Protein 8R29 (pdb70)

Organism: Amblyomma maculatum (NCBI:txid34609)

B-factor: mean 53.8, std 18.76, range [21.78, 119.14]

InterPro domains:
  IPR000010 Cystatin domain [PF00031] (63-121)
  IPR000010 Cystatin domain [SM00043] (26-133)
  IPR000010 Cystatin domain [cd00042] (29-132)
  IPR018073 Proteinase inhibitor I25, cystatin, conserved site [PS00287] (71-84)
  IPR046350 Cystatin superfamily [SSF54403] (28-132)

Structure (mmCIF, N/CA/C/O backbone):
data_8R29
#
_entry.id   8R29
#
_cell.length_a   49.172
_cell.length_b   49.172
_cell.length_c   86.458
_cell.angle_alpha   90.000
_cell.angle_beta   90.000
_cell.angle_gamma   90.000
#
_symmetry.space_group_name_H-M   'P 43'
#
loop_
_entity.id
_entity.type
_entity.pdbx_description
1 polymer 'Cystatin domain-containing protein'
2 water water
#
loop_
_atom_site.group_PDB
_atom_site.id
_atom_site.type_symbol
_atom_site.label_atom_id
_atom_site.label_alt_id
_atom_site.label_comp_id
_atom_site.label_asym_id
_atom_site.label_entity_id
_atom_site.label_seq_id
_atom_site.pdbx_PDB_ins_code
_atom_site.Cartn_x
_atom_site.Cartn_y
_atom_site.Cartn_z
_atom_site.occupancy
_atom_site.B_iso_or_equiv
_atom_site.auth_seq_id
_atom_site.auth_comp_id
_atom_site.auth_asym_id
_atom_site.auth_atom_id
_atom_site.pdbx_PDB_model_num
ATOM 1 N N . LEU A 1 7 ? 19.669 24.912 -15.019 1.000 49.719 6 LEU A N 1
ATOM 2 C CA . LEU A 1 7 ? 19.714 23.756 -15.961 1.000 48.888 6 LEU A CA 1
ATOM 3 C C . LEU A 1 7 ? 20.414 22.562 -15.305 1.000 39.687 6 LEU A C 1
ATOM 4 O O . LEU A 1 7 ? 21.104 22.705 -14.301 1.000 32.211 6 LEU A O 1
ATOM 20 N N . VAL A 1 8 ? 20.155 21.359 -15.828 1.000 33.851 7 VAL A N 1
ATOM 21 C CA . VAL A 1 8 ? 20.917 20.204 -15.406 1.000 37.506 7 VAL A CA 1
ATOM 22 C C . VAL A 1 8 ? 21.358 19.468 -16.654 1.000 33.371 7 VAL A C 1
ATOM 23 O O . VAL A 1 8 ? 20.573 19.255 -17.578 1.000 34.369 7 VAL A O 1
ATOM 36 N N . GLY A 1 9 ? 22.628 19.077 -16.629 1.000 34.178 8 GLY A N 1
ATOM 37 C CA . GLY A 1 9 ? 23.297 18.433 -17.763 1.000 34.498 8 GLY A CA 1
ATOM 38 C C . GLY A 1 9 ? 23.279 16.936 -17.554 1.000 36.154 8 GLY A C 1
ATOM 39 O O . GLY A 1 9 ? 22.858 16.493 -16.506 1.000 46.950 8 GLY A O 1
ATOM 43 N N . GLY A 1 10 ? 23.678 16.156 -18.541 1.000 41.117 9 GLY A N 1
ATOM 44 C CA . GLY A 1 10 ? 23.677 14.714 -18.386 1.000 45.467 9 GLY A CA 1
ATOM 45 C C . GLY A 1 10 ? 24.850 14.217 -17.539 1.000 42.788 9 GLY A C 1
ATOM 46 O O . GLY A 1 10 ? 25.866 14.853 -17.466 1.000 39.496 9 GLY A O 1
ATOM 50 N N . TRP A 1 11 ? 24.652 13.086 -16.871 1.000 45.565 10 TRP A N 1
ATOM 51 C CA . TRP A 1 11 ? 25.716 12.314 -16.257 1.000 46.760 10 TRP A CA 1
ATOM 52 C C . TRP A 1 11 ? 26.724 11.826 -17.277 1.000 49.182 10 TRP A C 1
ATOM 53 O O . TRP A 1 11 ? 26.332 11.172 -18.222 1.000 55.078 10 TRP A O 1
ATOM 74 N N . GLN A 1 12 ? 28.018 12.046 -17.015 1.000 56.639 11 GLN A N 1
ATOM 75 C CA . GLN A 1 12 ? 29.093 11.543 -17.861 1.000 57.960 11 GLN A CA 1
ATOM 76 C C . GLN A 1 12 ? 30.069 10.707 -17.025 1.000 63.073 11 GLN A C 1
ATOM 77 O O . GLN A 1 12 ? 30.492 11.155 -15.967 1.000 55.918 11 GLN A O 1
ATOM 91 N N . LYS A 1 13 ? 30.457 9.514 -17.518 1.000 69.834 12 LYS A N 1
ATOM 92 C CA . LYS A 1 13 ? 31.561 8.759 -16.939 1.000 61.966 12 LYS A CA 1
ATOM 93 C C . LYS A 1 13 ? 32.850 9.535 -17.176 1.000 60.173 12 LYS A C 1
ATOM 94 O O . LYS A 1 13 ? 33.034 10.135 -18.226 1.000 65.024 12 LYS A O 1
ATOM 100 N N . LYS A 1 14 ? 33.695 9.596 -16.142 1.000 63.406 13 LYS A N 1
ATOM 101 C CA . LYS A 1 14 ? 35.012 10.190 -16.250 1.000 67.432 13 LYS A CA 1
ATOM 102 C C . LYS A 1 14 ? 36.043 9.117 -15.895 1.000 69.227 13 LYS A C 1
ATOM 103 O O . LYS A 1 14 ? 35.682 8.091 -15.322 1.000 62.645 13 LYS A O 1
ATOM 122 N N . PRO A 1 15 ? 37.330 9.270 -16.307 1.000 83.624 14 PRO A N 1
ATOM 123 C CA . PRO A 1 15 ? 38.419 8.439 -15.784 1.000 88.070 14 PRO A CA 1
ATOM 124 C C . PRO A 1 15 ? 38.825 8.842 -14.367 1.000 78.780 14 PRO A C 1
ATOM 125 O O . PRO A 1 15 ? 38.936 10.027 -14.080 1.000 75.918 14 PRO A O 1
ATOM 136 N N . VAL A 1 16 ? 39.082 7.840 -13.523 1.000 71.512 15 VAL A N 1
ATOM 137 C CA . VAL A 1 16 ? 39.587 8.032 -12.178 1.000 69.796 15 VAL A CA 1
ATOM 138 C C . VAL A 1 16 ? 41.030 8.541 -12.249 1.000 67.032 15 VAL A C 1
ATOM 139 O O . VAL A 1 16 ? 41.354 9.569 -11.658 1.000 69.498 15 VAL A O 1
ATOM 152 N N . ASP A 1 17 ? 41.906 7.790 -12.935 1.000 76.577 16 ASP A N 1
ATOM 153 C CA . ASP A 1 17 ? 43.204 8.285 -13.379 1.000 68.511 16 ASP A CA 1
ATOM 154 C C . ASP A 1 17 ? 43.957 8.893 -12.214 1.000 71.982 16 ASP A C 1
ATOM 155 O O . ASP A 1 17 ? 44.136 8.247 -11.188 1.000 76.064 16 ASP A O 1
ATOM 161 N N . GLY A 1 18 ? 44.353 10.157 -12.392 1.000 75.958 17 GLY A N 1
ATOM 162 C CA . GLY A 1 18 ? 45.050 10.892 -11.359 1.000 79.090 17 GLY A CA 1
ATOM 163 C C . GLY A 1 18 ? 44.245 12.095 -10.895 1.000 88.661 17 GLY A C 1
ATOM 164 O O . GLY A 1 18 ? 44.834 13.132 -10.581 1.000 82.984 17 GLY A O 1
ATOM 168 N N . ASN A 1 19 ? 42.906 11.941 -10.882 1.000 97.058 18 ASN A N 1
ATOM 169 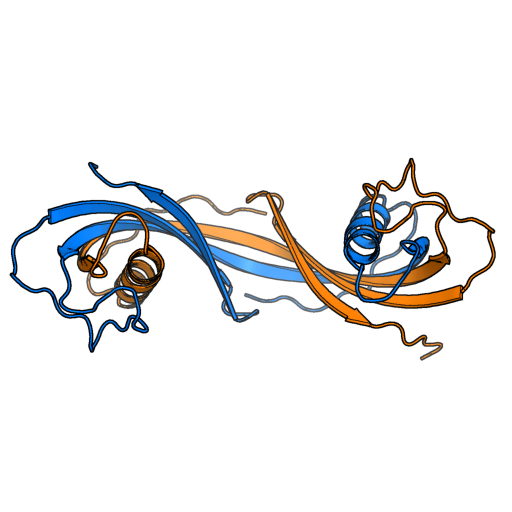C CA . ASN A 1 19 ? 42.026 13.011 -10.436 1.000 93.823 18 ASN A CA 1
ATOM 170 C C . ASN A 1 19 ? 42.049 13.061 -8.908 1.000 84.116 18 ASN A C 1
ATOM 171 O O . ASN A 1 19 ? 41.500 12.195 -8.225 1.000 82.400 18 ASN A O 1
ATOM 177 N N . GLN A 1 20 ? 42.684 14.114 -8.387 1.000 74.833 19 GLN A N 1
ATOM 178 C CA . GLN A 1 20 ? 42.896 14.288 -6.963 1.000 76.341 19 GLN A CA 1
ATOM 179 C C . GLN A 1 20 ? 41.568 14.672 -6.314 1.000 71.560 19 GLN A C 1
ATOM 180 O O . GLN A 1 20 ? 41.247 14.226 -5.203 1.000 62.579 19 GLN A O 1
ATOM 186 N N . LEU A 1 21 ? 40.798 15.487 -7.045 1.000 61.224 20 LEU A N 1
ATOM 187 C CA . LEU A 1 21 ? 39.550 16.029 -6.550 1.000 56.444 20 LEU A CA 1
ATOM 188 C C . LEU A 1 21 ? 38.541 14.912 -6.268 1.000 49.227 20 LEU A C 1
ATOM 189 O O . LEU A 1 21 ? 37.770 14.986 -5.290 1.000 45.978 20 LEU A O 1
ATOM 205 N N . PHE A 1 22 ? 38.577 13.854 -7.073 1.000 39.909 21 PHE A N 1
ATOM 206 C CA . PHE A 1 22 ? 37.691 12.736 -6.824 1.000 46.777 21 PHE A CA 1
ATOM 207 C C . PHE A 1 22 ? 37.991 12.163 -5.446 1.000 48.589 21 PHE A C 1
ATOM 208 O O . PHE A 1 22 ? 37.077 11.843 -4.670 1.000 47.898 21 PHE A O 1
ATOM 225 N N . THR A 1 23 ? 39.294 12.009 -5.190 1.000 51.493 22 THR A N 1
ATOM 226 C CA . THR A 1 23 ? 39.787 11.399 -3.971 1.000 50.860 22 THR A CA 1
ATOM 227 C C . THR A 1 23 ? 39.402 12.335 -2.826 1.000 48.215 22 THR A C 1
ATOM 228 O O . THR A 1 23 ? 38.817 11.891 -1.834 1.000 43.483 22 THR A O 1
ATOM 239 N N . GLU A 1 24 ? 39.644 13.639 -3.014 1.000 44.005 23 GLU A N 1
ATOM 240 C CA . GLU A 1 24 ? 39.265 14.643 -2.021 1.000 48.279 23 GLU A CA 1
ATOM 241 C C . GLU A 1 24 ? 37.751 14.601 -1.747 1.000 41.443 23 GLU A C 1
ATOM 242 O O . GLU A 1 24 ? 37.314 14.611 -0.598 1.000 38.930 23 GLU A O 1
ATOM 254 N N . LEU A 1 25 ? 36.927 14.431 -2.794 1.000 42.086 24 LEU A N 1
ATOM 255 C CA . LEU A 1 25 ? 35.486 14.455 -2.565 1.000 35.567 24 LEU A CA 1
ATOM 256 C C . LEU A 1 25 ? 35.012 13.152 -1.931 1.000 36.735 24 LEU A C 1
ATOM 257 O O . LEU A 1 25 ? 34.169 13.142 -1.024 1.000 38.228 24 LEU A O 1
ATOM 273 N N . ALA A 1 26 ? 35.594 12.021 -2.331 1.000 42.412 25 ALA A N 1
ATOM 274 C CA . ALA A 1 26 ? 35.296 10.775 -1.638 1.000 41.416 25 ALA A CA 1
ATOM 275 C C . ALA A 1 26 ? 35.609 10.832 -0.132 1.000 39.280 25 ALA A C 1
ATOM 276 O O . ALA A 1 26 ? 34.804 10.392 0.703 1.000 40.209 25 ALA A O 1
ATOM 283 N N . HIS A 1 27 ? 36.808 11.316 0.233 1.000 39.978 26 HIS A N 1
ATOM 284 C CA . HIS A 1 27 ? 37.201 11.469 1.626 1.000 36.113 26 HIS A CA 1
ATOM 285 C C . HIS A 1 27 ? 36.215 12.350 2.361 1.000 35.853 26 HIS A C 1
ATOM 286 O O . HIS A 1 27 ? 35.815 12.035 3.491 1.000 36.061 26 HIS A O 1
ATOM 301 N N . PHE A 1 28 ? 35.798 13.429 1.679 1.000 31.438 27 PHE A N 1
ATOM 302 C CA . PHE A 1 28 ? 34.817 14.337 2.216 1.000 34.817 27 PHE A CA 1
ATOM 303 C C . PHE A 1 28 ? 33.517 13.618 2.583 1.000 34.714 27 PHE A C 1
ATOM 304 O O . PHE A 1 28 ? 32.972 13.853 3.656 1.000 39.715 27 PHE A O 1
ATOM 321 N N . ALA A 1 29 ? 32.963 12.815 1.671 1.000 36.752 28 ALA A N 1
ATOM 322 C CA . ALA A 1 29 ? 31.795 11.982 1.954 1.000 35.812 28 ALA A CA 1
ATOM 323 C C . ALA A 1 29 ? 32.014 10.984 3.114 1.000 39.947 28 ALA A C 1
ATOM 324 O O . ALA A 1 29 ? 31.222 10.929 4.057 1.000 43.366 28 ALA A O 1
ATOM 331 N N . VAL A 1 30 ? 33.045 10.147 3.046 1.000 39.987 29 VAL A N 1
ATOM 332 C CA . VAL A 1 30 ? 33.162 9.052 4.021 1.000 45.694 29 VAL A CA 1
ATOM 333 C C . VAL A 1 30 ? 33.610 9.601 5.385 1.000 41.626 29 VAL A C 1
ATOM 334 O O . VAL A 1 30 ? 33.055 9.205 6.412 1.000 41.903 29 VAL A O 1
ATOM 347 N N . GLY A 1 31 ? 34.436 10.654 5.404 1.000 41.670 30 GLY A N 1
ATOM 348 C CA . GLY A 1 31 ? 34.734 11.366 6.654 1.000 44.700 30 GLY A CA 1
ATOM 349 C C . GLY A 1 31 ? 33.534 12.025 7.359 1.000 45.369 30 GLY A C 1
ATOM 350 O O . GLY A 1 31 ? 33.662 12.518 8.466 1.000 49.948 30 GLY A O 1
ATOM 354 N N . ASN A 1 32 ? 32.365 12.069 6.716 1.000 50.918 31 ASN A N 1
ATOM 355 C CA . ASN A 1 32 ? 31.185 12.681 7.287 1.000 45.419 31 ASN A CA 1
ATOM 356 C C . ASN A 1 32 ? 30.136 11.632 7.620 1.000 51.294 31 ASN A C 1
ATOM 357 O O . ASN A 1 32 ? 29.008 12.019 7.895 1.000 59.376 31 ASN A O 1
ATOM 368 N N . GLN A 1 33 ? 30.506 10.330 7.627 1.000 55.778 32 GLN A N 1
ATOM 369 C CA . GLN A 1 33 ? 29.600 9.267 8.063 1.000 59.228 32 GLN A CA 1
ATOM 370 C C . GLN A 1 33 ? 29.967 8.726 9.449 1.000 51.573 32 GLN A C 1
ATOM 371 O O . GLN A 1 33 ? 30.849 7.896 9.589 1.000 55.288 32 GLN A O 1
ATOM 385 N N . VAL A 1 34 ? 29.235 9.169 10.463 1.000 56.997 33 VAL A N 1
ATOM 386 C CA . VAL A 1 34 ? 29.459 8.777 11.842 1.000 62.775 33 VAL A CA 1
ATOM 387 C C . VAL A 1 34 ? 28.442 7.680 12.176 1.000 68.402 33 VAL A C 1
ATOM 388 O O . VAL A 1 34 ? 28.795 6.502 12.122 1.000 71.814 33 VAL A O 1
ATOM 393 N N . GLY A 1 35 ? 27.174 8.041 12.429 1.000 71.177 34 GLY A N 1
ATOM 394 C CA . GLY A 1 35 ? 26.135 7.036 12.637 1.000 79.172 34 GLY A CA 1
ATOM 395 C C . GLY A 1 35 ? 26.372 6.197 13.899 1.000 84.906 34 GLY A C 1
ATOM 396 O O . GLY A 1 35 ? 26.349 6.750 15.000 1.000 73.587 34 GLY A O 1
ATOM 400 N N . ASP A 1 36 ? 26.622 4.882 13.713 1.000 89.458 35 ASP A N 1
ATOM 401 C CA . ASP A 1 36 ? 26.801 3.930 14.807 1.000 93.463 35 ASP A CA 1
ATOM 402 C C . ASP A 1 36 ? 28.142 3.188 14.686 1.000 92.591 35 ASP A C 1
ATOM 403 O O . ASP A 1 36 ? 28.299 2.091 15.219 1.000 88.687 35 ASP A O 1
ATOM 409 N N . ARG A 1 37 ? 29.120 3.811 14.014 1.000 82.389 36 ARG A N 1
ATOM 410 C CA . ARG A 1 37 ? 30.456 3.274 13.858 1.000 78.742 36 ARG A CA 1
ATOM 411 C C . ARG A 1 37 ? 31.320 3.778 15.002 1.000 86.132 36 ARG A C 1
ATOM 412 O O . ARG A 1 37 ? 31.167 4.923 15.429 1.000 82.357 36 ARG A O 1
ATOM 433 N N . GLU A 1 38 ? 32.242 2.929 15.462 1.000 91.102 37 GLU A N 1
ATOM 434 C CA . GLU A 1 38 ? 33.136 3.301 16.542 1.000 89.936 37 GLU A CA 1
ATOM 435 C C . GLU A 1 38 ? 34.332 4.039 15.936 1.000 80.774 37 GLU A C 1
ATOM 436 O O . GLU A 1 38 ? 34.827 5.004 16.528 1.000 72.742 37 GLU A O 1
ATOM 442 N N . PHE A 1 39 ? 34.780 3.572 14.756 1.000 66.900 38 PHE A N 1
ATOM 443 C CA . PHE A 1 39 ? 35.777 4.288 13.987 1.000 62.621 38 PHE A CA 1
ATOM 444 C C . PHE A 1 39 ? 35.163 4.815 12.674 1.000 67.470 38 PHE A C 1
ATOM 445 O O . PHE A 1 39 ? 34.229 4.234 12.118 1.000 68.843 38 PHE A O 1
ATOM 462 N N . PHE A 1 40 ? 35.668 5.959 12.187 1.000 61.974 39 PHE A N 1
ATOM 463 C CA . PHE A 1 40 ? 35.453 6.375 10.808 1.000 56.220 39 PHE A CA 1
ATOM 464 C C . PHE A 1 40 ? 36.012 5.314 9.869 1.000 54.292 39 PHE A C 1
ATOM 465 O O . PHE A 1 40 ? 37.031 4.701 10.169 1.000 47.878 39 PHE A O 1
ATOM 482 N N . ASP A 1 41 ? 35.324 5.123 8.738 1.000 55.059 40 ASP A N 1
ATOM 483 C CA . ASP A 1 41 ? 35.882 4.476 7.557 1.000 52.107 40 ASP A CA 1
ATOM 484 C C . ASP A 1 41 ? 36.568 5.566 6.735 1.000 53.316 40 ASP A C 1
ATOM 485 O O . ASP A 1 41 ? 36.295 6.754 6.917 1.000 60.822 40 ASP A O 1
ATOM 494 N N . THR A 1 42 ? 37.436 5.148 5.805 1.000 49.004 41 THR A N 1
ATOM 495 C CA . THR A 1 42 ? 38.263 6.026 5.001 1.000 48.658 41 THR A CA 1
ATOM 496 C C . THR A 1 42 ? 38.377 5.373 3.643 1.000 46.102 41 THR A C 1
ATOM 497 O O . THR A 1 42 ? 37.920 4.261 3.502 1.000 45.007 41 THR A O 1
ATOM 508 N N . VAL A 1 43 ? 39.007 6.053 2.678 1.000 52.126 42 VAL A N 1
ATOM 509 C CA . VAL A 1 43 ? 39.003 5.628 1.286 1.000 56.280 42 VAL A CA 1
ATOM 510 C C . VAL A 1 43 ? 40.242 4.799 1.036 1.000 54.967 42 VAL A C 1
ATOM 511 O O . VAL A 1 43 ? 41.323 5.297 1.264 1.000 63.946 42 VAL A O 1
ATOM 524 N N . LEU A 1 44 ? 40.067 3.586 0.513 1.000 62.647 43 LEU A N 1
ATOM 525 C CA . LEU A 1 44 ? 41.146 2.808 -0.083 1.000 62.634 43 LEU A CA 1
ATOM 526 C C . LEU A 1 44 ? 41.324 3.198 -1.553 1.000 61.875 43 LEU A C 1
ATOM 527 O O . LEU A 1 44 ? 42.425 3.520 -1.983 1.000 55.946 43 LEU A O 1
ATOM 533 N N . GLU A 1 45 ? 40.239 3.168 -2.342 1.000 71.985 44 GLU A N 1
ATOM 534 C CA . GLU A 1 45 ? 40.323 3.711 -3.689 1.000 71.519 44 GLU A CA 1
ATOM 535 C C . GLU A 1 45 ? 38.944 3.972 -4.279 1.000 65.220 44 GLU A C 1
ATOM 536 O O . GLU A 1 45 ? 37.970 3.265 -3.966 1.000 55.002 44 GLU A O 1
ATOM 548 N N . VAL A 1 46 ? 38.947 4.936 -5.212 1.000 59.781 45 VAL A N 1
ATOM 549 C CA . VAL A 1 46 ? 37.813 5.217 -6.071 1.000 61.218 45 VAL A CA 1
ATOM 550 C C . VAL A 1 46 ? 37.932 4.355 -7.318 1.000 61.793 45 VAL A C 1
ATOM 551 O O . VAL A 1 46 ? 39.020 4.192 -7.845 1.000 56.787 45 VAL A O 1
ATOM 564 N N . ILE A 1 47 ? 36.793 3.865 -7.822 1.000 71.948 46 ILE A N 1
ATOM 565 C CA . ILE A 1 47 ? 36.794 2.880 -8.900 1.000 76.176 46 ILE A CA 1
ATOM 566 C C . ILE A 1 47 ? 35.869 3.304 -10.045 1.000 81.624 46 ILE A C 1
ATOM 567 O O . ILE A 1 47 ? 36.119 2.880 -11.172 1.000 84.261 46 ILE A O 1
ATOM 583 N N . ASP A 1 48 ? 34.781 4.049 -9.754 1.000 77.153 47 ASP A N 1
ATOM 584 C CA . ASP A 1 48 ? 33.964 4.690 -10.778 1.000 76.289 47 ASP A CA 1
ATOM 585 C C . ASP A 1 48 ? 33.710 6.141 -10.370 1.000 74.707 47 ASP A C 1
ATOM 586 O O . ASP A 1 48 ? 33.702 6.480 -9.176 1.000 65.166 47 ASP A O 1
ATOM 592 N N . ALA A 1 49 ? 33.508 6.986 -11.393 1.000 75.866 48 ALA A N 1
ATOM 593 C CA . ALA A 1 49 ? 33.299 8.417 -11.216 1.000 67.646 48 ALA A CA 1
ATOM 594 C C . ALA A 1 49 ? 32.461 8.966 -12.372 1.000 66.707 48 ALA A C 1
ATOM 595 O O . ALA A 1 49 ? 32.814 8.765 -13.530 1.000 62.202 48 ALA A O 1
ATOM 602 N N . GLU A 1 50 ? 31.371 9.662 -12.028 1.000 65.813 49 GLU A N 1
ATOM 603 C CA . GLU A 1 50 ? 30.507 10.360 -12.970 1.000 62.526 49 GLU A CA 1
ATOM 604 C C . GLU A 1 50 ? 30.237 11.782 -12.482 1.000 56.759 49 GLU A C 1
ATOM 605 O O . GLU A 1 50 ? 30.120 12.026 -11.265 1.000 47.663 49 GLU A O 1
ATOM 617 N N . THR A 1 51 ? 30.042 12.672 -13.459 1.000 48.443 50 THR A N 1
ATOM 618 C CA . THR A 1 51 ? 29.824 14.080 -13.204 1.000 48.802 50 THR A CA 1
ATOM 619 C C . THR A 1 51 ? 28.683 14.662 -14.041 1.000 47.396 50 THR A C 1
ATOM 620 O O . THR A 1 51 ? 28.377 14.221 -15.130 1.000 46.029 50 THR A O 1
ATOM 631 N N . GLN A 1 52 ? 28.125 15.748 -13.530 1.000 48.784 51 GLN A N 1
ATOM 632 C CA . GLN A 1 52 ? 26.875 16.282 -14.006 1.000 45.793 51 GLN A CA 1
ATOM 633 C C . GLN A 1 52 ? 26.885 17.764 -13.685 1.000 39.519 51 GLN A C 1
ATOM 634 O O . GLN A 1 52 ? 26.870 18.108 -12.506 1.000 45.759 51 GLN A O 1
ATOM 648 N N . VAL A 1 53 ? 26.842 18.607 -14.726 1.000 35.918 52 VAL A N 1
ATOM 649 C CA . VAL A 1 53 ? 26.647 20.020 -14.502 1.000 36.085 52 VAL A CA 1
ATOM 650 C C . VAL A 1 53 ? 25.247 20.255 -13.950 1.000 33.457 52 VAL A C 1
ATOM 651 O O . VAL A 1 53 ? 24.240 19.661 -14.364 1.000 33.284 52 VAL A O 1
ATOM 664 N N . VAL A 1 54 ? 25.196 21.157 -12.994 1.000 33.286 53 VAL A N 1
ATOM 665 C CA . VAL A 1 54 ? 23.949 21.586 -12.369 1.000 34.456 53 VAL A CA 1
ATOM 666 C C . VAL A 1 54 ? 24.056 23.071 -12.100 1.000 30.620 53 VAL A C 1
ATOM 667 O O . VAL A 1 54 ? 24.712 23.455 -11.160 1.000 38.899 53 VAL A O 1
ATOM 680 N N . ALA A 1 55 ? 23.332 23.878 -12.868 1.000 30.653 54 ALA A N 1
ATOM 681 C CA . ALA A 1 55 ? 23.364 25.313 -12.701 1.000 33.440 54 ALA A CA 1
ATOM 682 C C . ALA A 1 55 ? 22.146 25.785 -11.902 1.000 32.097 54 ALA A C 1
ATOM 683 O O . ALA A 1 55 ? 21.004 25.360 -12.107 1.000 31.064 54 ALA A O 1
ATOM 690 N N . GLY A 1 56 ? 22.438 26.731 -11.020 1.000 26.917 55 GLY A N 1
ATOM 691 C CA . GLY A 1 56 ? 21.456 27.491 -10.263 1.000 24.917 55 GLY A CA 1
ATOM 692 C C . GLY A 1 56 ? 21.604 28.997 -10.508 1.000 24.572 55 GLY A C 1
ATOM 693 O O . GLY A 1 56 ? 22.434 29.426 -11.337 1.000 29.297 55 GLY A O 1
ATOM 697 N N . THR A 1 57 ? 20.783 29.763 -9.789 1.000 21.783 56 THR A N 1
ATOM 698 C CA . THR A 1 57 ? 20.842 31.199 -9.822 1.000 25.318 56 THR A CA 1
ATOM 699 C C . THR A 1 57 ? 20.979 31.748 -8.409 1.000 24.670 56 THR A C 1
ATOM 700 O O . THR A 1 57 ? 20.194 31.397 -7.527 1.000 26.458 56 THR A O 1
ATOM 711 N N . ASN A 1 58 ? 21.932 32.643 -8.270 1.000 23.697 57 ASN A N 1
ATOM 712 C CA . ASN A 1 58 ? 22.239 33.335 -7.030 1.000 27.001 57 ASN A CA 1
ATOM 713 C C . ASN A 1 58 ? 21.564 34.692 -7.105 1.000 26.286 57 ASN A C 1
ATOM 714 O O . ASN A 1 58 ? 21.749 35.391 -8.082 1.000 26.145 57 ASN A O 1
ATOM 725 N N . TYR A 1 59 ? 20.774 35.045 -6.084 1.000 24.375 58 TYR A N 1
ATOM 726 C CA . TYR A 1 59 ? 19.967 36.242 -6.154 1.000 25.429 58 TYR A CA 1
ATOM 727 C C . TYR A 1 59 ? 20.392 37.150 -5.003 1.000 26.412 58 TYR A C 1
ATOM 728 O O . TYR A 1 59 ? 20.534 36.700 -3.886 1.000 29.015 58 TYR A O 1
ATOM 746 N N . ARG A 1 60 ? 20.522 38.422 -5.304 1.000 26.286 59 ARG A N 1
ATOM 747 C CA . ARG A 1 60 ? 20.793 39.458 -4.338 1.000 30.217 59 ARG A CA 1
ATOM 748 C C . ARG A 1 60 ? 19.598 40.392 -4.406 1.000 27.940 59 ARG A C 1
ATOM 749 O O . ARG A 1 60 ? 19.393 41.088 -5.387 1.000 31.326 59 ARG A O 1
ATOM 770 N N . LEU A 1 61 ? 18.794 40.342 -3.351 1.000 29.934 60 LEU A N 1
ATOM 771 C CA . LEU A 1 61 ? 17.510 41.005 -3.294 1.000 30.743 60 LEU A CA 1
ATOM 772 C C . LEU A 1 61 ? 17.528 42.040 -2.190 1.000 30.487 60 LEU A C 1
ATOM 773 O O . LEU A 1 61 ? 17.962 41.721 -1.087 1.000 31.870 60 LEU A O 1
ATOM 789 N N . THR A 1 62 ? 16.996 43.219 -2.482 1.000 30.492 61 THR A N 1
ATOM 790 C CA . THR A 1 62 ? 16.872 44.262 -1.473 1.000 35.365 61 THR A CA 1
ATOM 791 C C . THR A 1 62 ? 15.380 44.492 -1.300 1.000 34.599 61 THR A C 1
ATOM 792 O O . THR A 1 62 ? 14.634 44.560 -2.267 1.000 32.901 61 THR A O 1
ATOM 803 N N . PHE A 1 63 ? 14.932 44.621 -0.060 1.000 39.298 62 PHE A N 1
ATOM 804 C CA . PHE A 1 63 ? 13.504 44.696 0.169 1.000 39.366 62 PHE A CA 1
ATOM 805 C C . PHE A 1 63 ? 13.201 45.355 1.503 1.000 41.584 62 PHE A C 1
ATOM 806 O O . PHE A 1 63 ? 13.995 45.307 2.454 1.000 41.255 62 PHE A O 1
ATOM 823 N N . LYS A 1 64 ? 12.000 45.922 1.523 1.000 44.220 63 LYS A N 1
ATOM 824 C CA . LYS A 1 64 ? 11.444 46.527 2.709 1.000 48.313 63 LYS A CA 1
ATOM 825 C C . LYS A 1 64 ? 10.747 45.461 3.528 1.000 43.769 63 LYS A C 1
ATOM 826 O O . LYS A 1 64 ? 10.035 44.631 2.959 1.000 50.743 63 LYS A O 1
ATOM 845 N N . ILE A 1 65 ? 10.897 45.543 4.854 1.000 53.991 64 ILE A N 1
ATOM 846 C CA . ILE A 1 65 ? 10.230 44.627 5.771 1.000 47.781 64 ILE A CA 1
ATOM 847 C C . ILE A 1 65 ? 9.317 45.366 6.749 1.000 53.884 64 ILE A C 1
ATOM 848 O O . ILE A 1 65 ? 9.434 46.579 6.922 1.000 58.019 64 ILE A O 1
ATOM 864 N N . ALA A 1 66 ? 8.390 44.601 7.350 1.000 49.536 65 ALA A N 1
ATOM 865 C CA . ALA A 1 66 ? 7.528 45.024 8.440 1.000 48.014 65 ALA A CA 1
ATOM 866 C C . ALA A 1 66 ? 7.493 43.894 9.461 1.000 48.840 65 ALA A C 1
ATOM 867 O O . ALA A 1 66 ? 7.901 42.778 9.154 1.000 45.715 65 ALA A O 1
ATOM 874 N N . GLU A 1 67 ? 7.045 44.162 10.689 1.000 53.234 66 GLU A N 1
ATOM 875 C CA . GLU A 1 67 ? 6.841 43.079 11.637 1.000 49.269 66 GLU A CA 1
ATOM 876 C C . GLU A 1 67 ? 5.567 42.389 11.200 1.000 51.217 66 GLU A C 1
ATOM 877 O O . GLU A 1 67 ? 4.617 43.063 10.806 1.000 50.167 66 GLU A O 1
ATOM 889 N N . SER A 1 68 ? 5.585 41.056 11.241 1.000 49.492 67 SER A N 1
ATOM 890 C CA . SER A 1 68 ? 4.432 40.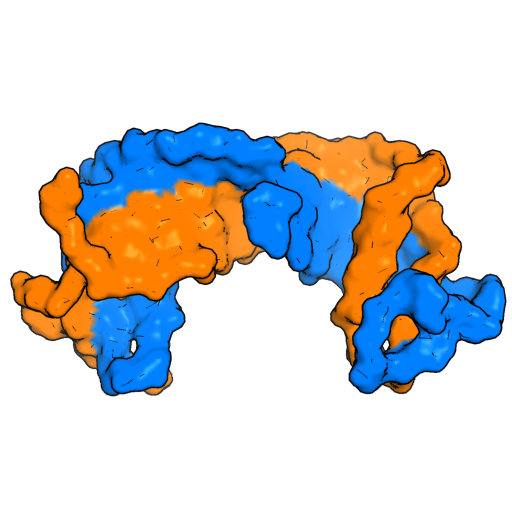269 10.870 1.000 47.580 67 SER A CA 1
ATOM 891 C C . SER A 1 68 ? 3.681 39.905 12.153 1.000 46.064 67 SER A C 1
ATOM 892 O O . SER A 1 68 ? 4.247 40.065 13.239 1.000 38.857 67 SER A O 1
ATOM 900 N N . THR A 1 69 ? 2.469 39.343 11.969 1.000 41.550 68 THR A N 1
ATOM 901 C CA . THR A 1 69 ? 1.599 38.868 13.031 1.000 44.489 68 THR A CA 1
ATOM 902 C C . THR A 1 69 ? 1.968 37.465 13.504 1.000 43.921 68 THR A C 1
ATOM 903 O O . THR A 1 69 ? 1.450 37.043 14.549 1.000 47.304 68 THR A O 1
ATOM 914 N N . CYS A 1 70 ? 2.821 36.732 12.755 1.000 43.552 69 CYS A N 1
ATOM 915 C CA . CYS A 1 70 ? 3.160 35.364 13.131 1.000 48.535 69 CYS A CA 1
ATOM 916 C C . CYS A 1 70 ? 4.331 35.321 14.125 1.000 49.826 69 CYS A C 1
ATOM 917 O O . CYS A 1 70 ? 5.393 35.871 13.873 1.000 50.775 69 CYS A O 1
ATOM 925 N N . ARG A 1 71 ? 4.125 34.601 15.228 1.000 50.885 70 ARG A N 1
ATOM 926 C CA . ARG A 1 71 ? 5.155 34.246 16.191 1.000 59.779 70 ARG A CA 1
ATOM 927 C C . ARG A 1 71 ? 6.171 33.287 15.538 1.000 64.182 70 ARG A C 1
ATOM 928 O O . ARG A 1 71 ? 5.825 32.466 14.656 1.000 57.887 70 ARG A O 1
ATOM 934 N N . VAL A 1 72 ? 7.439 33.400 15.971 1.000 53.579 71 VAL A N 1
ATOM 935 C CA . VAL A 1 72 ? 8.491 32.613 15.335 1.000 59.681 71 VAL A CA 1
ATOM 936 C C . VAL A 1 72 ? 8.338 31.122 15.657 1.000 60.793 71 VAL A C 1
ATOM 937 O O . VAL A 1 72 ? 8.957 30.307 15.001 1.000 63.630 71 VAL A O 1
ATOM 950 N N . THR A 1 73 ? 7.460 30.745 16.595 1.000 71.747 72 THR A N 1
ATOM 951 C CA . THR A 1 73 ? 7.204 29.337 16.880 1.000 71.831 72 THR A CA 1
ATOM 952 C C . THR A 1 73 ? 6.478 28.675 15.701 1.000 64.698 72 THR A C 1
ATOM 953 O O . THR A 1 73 ? 6.505 27.452 15.555 1.000 67.769 72 THR A O 1
ATOM 964 N N . GLU A 1 74 ? 5.790 29.497 14.903 1.000 63.553 73 GLU A N 1
ATOM 965 C CA . GLU A 1 74 ? 4.932 29.031 13.823 1.000 59.241 73 GLU A CA 1
ATOM 966 C C . GLU A 1 74 ? 5.789 28.773 12.579 1.000 49.827 73 GLU A C 1
ATOM 967 O O . GLU A 1 74 ? 6.954 29.140 12.558 1.000 47.171 73 GLU A O 1
ATOM 973 N N . THR A 1 75 ? 5.177 28.139 11.583 1.000 44.789 74 THR A N 1
ATOM 974 C CA . THR A 1 75 ? 5.704 28.002 10.239 1.000 49.565 74 THR A CA 1
ATOM 975 C C . THR A 1 75 ? 5.300 29.206 9.372 1.000 45.767 74 THR A C 1
ATOM 976 O O . THR A 1 75 ? 4.125 29.440 9.116 1.000 44.255 74 THR A O 1
ATOM 987 N N . TYR A 1 76 ? 6.295 29.911 8.823 1.000 39.840 75 TYR A N 1
ATOM 988 C CA . TYR A 1 76 ? 6.080 31.136 8.102 1.000 32.307 75 TYR A CA 1
ATOM 989 C C . TYR A 1 76 ? 5.411 30.812 6.782 1.000 34.405 75 TYR A C 1
ATOM 990 O O . TYR A 1 76 ? 5.734 29.801 6.193 1.000 34.985 75 TYR A O 1
ATOM 1008 N N . THR A 1 77 ? 4.502 31.688 6.348 1.000 37.870 76 THR A N 1
ATOM 1009 C CA . THR A 1 77 ? 3.905 31.680 5.013 1.000 39.751 76 THR A CA 1
ATOM 1010 C C . THR A 1 77 ? 3.611 33.131 4.632 1.000 37.086 76 THR A C 1
ATOM 1011 O O . THR A 1 77 ? 3.176 33.922 5.461 1.000 35.465 76 THR A O 1
ATOM 1022 N N . LYS A 1 78 ? 3.893 33.485 3.381 1.000 34.875 77 LYS A N 1
ATOM 1023 C CA . LYS A 1 78 ? 3.442 34.738 2.805 1.000 33.269 77 LYS A CA 1
ATOM 1024 C C . LYS A 1 78 ? 1.980 35.020 3.187 1.000 33.487 77 LYS A C 1
ATOM 1025 O O . LYS A 1 78 ? 1.624 36.144 3.476 1.000 40.238 77 LYS A O 1
ATOM 1031 N N . GLU A 1 79 ? 1.107 34.036 3.001 1.000 35.118 78 GLU A N 1
ATOM 1032 C CA . GLU A 1 79 ? -0.338 34.229 3.016 1.000 42.013 78 GLU A CA 1
ATOM 1033 C C . GLU A 1 79 ? -0.882 34.262 4.452 1.000 38.344 78 GLU A C 1
ATOM 1034 O O . GLU A 1 79 ? -1.867 34.938 4.672 1.000 47.393 78 GLU A O 1
ATOM 1040 N N . LEU A 1 80 ? -0.160 33.725 5.437 1.000 42.183 79 LEU A N 1
ATOM 1041 C CA . LEU A 1 80 ? -0.576 33.797 6.830 1.000 44.513 79 LEU A CA 1
ATOM 1042 C C . LEU A 1 80 ? 0.094 34.943 7.580 1.000 43.445 79 LEU A C 1
ATOM 1043 O O . LEU A 1 80 ? -0.522 35.535 8.477 1.000 40.334 79 LEU A O 1
ATOM 1059 N N . CYS A 1 81 ? 1.347 35.258 7.245 1.000 41.847 80 CYS A N 1
ATOM 1060 C CA . CYS A 1 81 ? 2.149 36.158 8.069 1.000 40.104 80 CYS A CA 1
ATOM 1061 C C . CYS A 1 81 ? 2.141 37.548 7.423 1.000 49.190 80 CYS A C 1
ATOM 1062 O O . CYS A 1 81 ? 3.134 37.978 6.823 1.000 45.385 80 CYS A O 1
ATOM 1070 N N . LEU A 1 82 ? 0.969 38.206 7.513 1.000 43.507 81 LEU A N 1
ATOM 1071 C CA . LEU A 1 82 ? 0.748 39.535 6.966 1.000 40.450 81 LEU A CA 1
ATOM 1072 C C . LEU A 1 82 ? 1.337 40.579 7.904 1.000 39.866 81 LEU A C 1
ATOM 1073 O O . LEU A 1 82 ? 1.567 40.286 9.073 1.000 38.418 81 LEU A O 1
ATOM 1089 N N . PRO A 1 83 ? 1.676 41.794 7.398 1.000 39.101 82 PRO A N 1
ATOM 1090 C CA . PRO A 1 83 ? 2.243 42.872 8.216 1.000 40.707 82 PRO A CA 1
ATOM 1091 C C . PRO A 1 83 ? 1.262 43.331 9.304 1.000 44.899 82 PRO A C 1
ATOM 1092 O O . PRO A 1 83 ? 0.053 43.357 9.061 1.000 54.200 82 PRO A O 1
ATOM 1103 N N . LYS A 1 84 ? 1.719 43.570 10.538 1.000 51.852 83 LYS A N 1
ATOM 1104 C CA . LYS A 1 84 ? 0.818 44.117 11.560 1.000 64.016 83 LYS A CA 1
ATOM 1105 C C . LYS A 1 84 ? 0.276 45.455 11.059 1.000 72.488 83 LYS A C 1
ATOM 1106 O O . LYS A 1 84 ? -0.938 45.647 10.954 1.000 86.431 83 LYS A O 1
ATOM 1125 N N . THR A 1 85 ? 1.222 46.331 10.703 1.000 77.414 84 THR A N 1
ATOM 1126 C CA . THR A 1 85 ? 0.964 47.678 10.237 1.000 79.848 84 THR A CA 1
ATOM 1127 C C . THR A 1 85 ? 1.742 47.862 8.938 1.000 73.647 84 THR A C 1
ATOM 1128 O O . THR A 1 85 ? 2.802 47.267 8.784 1.000 73.385 84 THR A O 1
ATOM 1139 N N . GLN A 1 86 ? 1.255 48.734 8.048 1.000 74.430 85 GLN A N 1
ATOM 1140 C CA . GLN A 1 86 ? 1.976 49.075 6.839 1.000 67.066 85 GLN A CA 1
ATOM 1141 C C . GLN A 1 86 ? 3.200 49.944 7.139 1.000 61.043 85 GLN A C 1
ATOM 1142 O O . GLN A 1 86 ? 3.760 50.494 6.205 1.000 64.971 85 GLN A O 1
ATOM 1148 N N . ASP A 1 87 ? 3.667 50.004 8.400 1.000 63.179 86 ASP A N 1
ATOM 1149 C CA . ASP A 1 87 ? 4.884 50.732 8.749 1.000 70.620 86 ASP A CA 1
ATOM 1150 C C . ASP A 1 87 ? 6.140 49.946 8.373 1.000 70.094 86 ASP A C 1
ATOM 1151 O O . ASP A 1 87 ? 6.418 48.877 8.934 1.000 71.938 86 ASP A O 1
ATOM 1160 N N . VAL A 1 88 ? 6.966 50.552 7.518 1.000 63.649 87 VAL A N 1
ATOM 1161 C CA . VAL A 1 88 ? 8.315 50.062 7.277 1.000 64.029 87 VAL A CA 1
ATOM 1162 C C . VAL A 1 88 ? 9.072 49.945 8.594 1.000 61.513 87 VAL A C 1
ATOM 1163 O O . VAL A 1 88 ? 8.995 50.820 9.442 1.00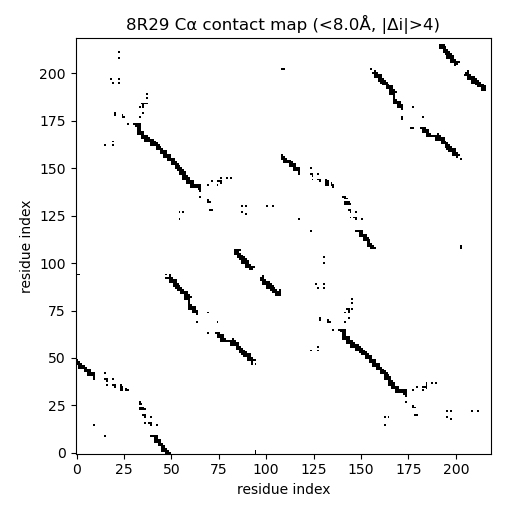0 71.611 87 VAL A O 1
ATOM 1176 N N . LYS A 1 89 ? 9.807 48.854 8.759 1.000 59.966 88 LYS A N 1
ATOM 1177 C CA . LYS A 1 89 ? 10.622 48.678 9.945 1.000 62.945 88 LYS A CA 1
ATOM 1178 C C . LYS A 1 89 ? 12.079 48.823 9.552 1.000 64.009 88 LYS A C 1
ATOM 1179 O O . LYS A 1 89 ? 12.830 49.505 10.231 1.000 83.214 88 LYS A O 1
ATOM 1198 N N . ASP A 1 90 ? 12.467 48.132 8.476 1.000 67.302 89 ASP A N 1
ATOM 1199 C CA . ASP A 1 90 ? 13.843 48.182 8.027 1.000 60.812 89 ASP A CA 1
ATOM 1200 C C . ASP A 1 90 ? 13.870 47.928 6.519 1.000 58.339 89 ASP A C 1
ATOM 1201 O O . ASP A 1 90 ? 12.833 47.689 5.894 1.000 59.303 89 ASP A O 1
ATOM 1210 N N . THR A 1 91 ? 15.052 48.105 5.924 1.000 53.178 90 THR A N 1
ATOM 1211 C CA . THR A 1 91 ? 15.315 47.634 4.581 1.000 50.954 90 THR A CA 1
ATOM 1212 C C . THR A 1 91 ? 16.433 46.611 4.698 1.000 50.088 90 THR A C 1
ATOM 1213 O O . THR A 1 91 ? 17.319 46.823 5.521 1.000 52.022 90 THR A O 1
ATOM 1224 N N . CYS A 1 92 ? 16.366 45.506 3.918 1.000 43.052 91 CYS A N 1
ATOM 1225 C CA . CYS A 1 92 ? 17.337 44.427 4.064 1.000 41.971 91 CYS A CA 1
ATOM 1226 C C . CYS A 1 92 ? 17.799 43.927 2.700 1.000 45.073 91 CYS A C 1
ATOM 1227 O O . CYS A 1 92 ? 17.099 44.076 1.685 1.000 45.918 91 CYS A O 1
ATOM 1234 N N . THR A 1 93 ? 19.020 43.378 2.684 1.000 35.547 92 THR A N 1
ATOM 1235 C CA . THR A 1 93 ? 19.533 42.711 1.507 1.000 33.252 92 THR A CA 1
ATOM 1236 C C . THR A 1 93 ? 19.803 41.260 1.833 1.000 34.732 92 THR A C 1
ATOM 1237 O O . THR A 1 93 ? 20.411 40.961 2.859 1.000 33.753 92 THR A O 1
ATOM 1248 N N . ALA A 1 94 ? 19.330 40.356 0.962 1.000 33.022 93 ALA A N 1
ATOM 1249 C CA . ALA A 1 94 ? 19.599 38.944 1.170 1.000 30.272 93 ALA A CA 1
ATOM 1250 C C . ALA A 1 94 ? 20.172 38.342 -0.100 1.000 31.880 93 ALA A C 1
ATOM 1251 O O . ALA A 1 94 ? 19.781 38.757 -1.202 1.000 35.013 93 ALA A O 1
ATOM 1258 N N . VAL A 1 95 ? 21.077 37.371 0.084 1.000 28.679 94 VAL A N 1
ATOM 1259 C CA . VAL A 1 95 ? 21.610 36.603 -1.034 1.000 29.364 94 VAL A CA 1
ATOM 1260 C C . VAL A 1 95 ? 21.101 35.177 -0.920 1.000 32.941 94 VAL A C 1
ATOM 1261 O O . VAL A 1 95 ? 21.378 34.512 0.090 1.000 33.139 94 VAL A O 1
ATOM 1274 N N . ILE A 1 96 ? 20.386 34.723 -1.980 1.000 32.120 95 ILE A N 1
ATOM 1275 C CA . ILE A 1 96 ? 19.733 33.428 -1.982 1.000 29.290 95 ILE A CA 1
ATOM 1276 C C . ILE A 1 96 ? 20.222 32.643 -3.177 1.000 28.392 95 ILE A C 1
ATOM 1277 O O . ILE A 1 96 ? 20.084 33.142 -4.274 1.000 30.331 95 ILE A O 1
ATOM 1293 N N . TYR A 1 97 ? 20.788 31.433 -2.970 1.000 25.886 96 TYR A N 1
ATOM 1294 C CA . TYR A 1 97 ? 21.114 30.534 -4.065 1.000 23.672 96 TYR A CA 1
ATOM 1295 C C . TYR A 1 97 ? 19.950 29.556 -4.267 1.000 26.040 96 TYR A C 1
ATOM 1296 O O . TYR A 1 97 ? 19.581 28.806 -3.386 1.000 28.044 96 TYR A O 1
ATOM 1314 N N . ASP A 1 98 ? 19.378 29.526 -5.463 1.000 28.563 97 ASP A N 1
ATOM 1315 C CA . ASP A 1 98 ? 18.264 28.672 -5.828 1.000 27.521 97 ASP A CA 1
ATOM 1316 C C . ASP A 1 98 ? 18.735 27.650 -6.861 1.000 27.052 97 ASP A C 1
ATOM 1317 O O . ASP A 1 98 ? 19.269 28.041 -7.883 1.000 29.563 97 ASP A O 1
ATOM 1326 N N . VAL A 1 99 ? 18.574 26.356 -6.562 1.000 24.628 98 VAL A N 1
ATOM 1327 C CA . VAL A 1 99 ? 18.812 25.264 -7.500 1.000 27.149 98 VAL A CA 1
ATOM 1328 C C . VAL A 1 99 ? 17.575 24.364 -7.542 1.000 28.126 98 VAL A C 1
ATOM 1329 O O . VAL A 1 99 ? 17.510 23.289 -6.935 1.000 27.978 98 VAL A O 1
ATOM 1342 N N . PRO A 1 100 ? 16.565 24.737 -8.343 1.000 30.349 99 PRO A N 1
ATOM 1343 C CA . PRO A 1 100 ? 15.379 23.914 -8.535 1.000 33.797 99 PRO A CA 1
ATOM 1344 C C . PRO A 1 100 ? 15.670 22.461 -8.849 1.000 31.052 99 PRO A C 1
ATOM 1345 O O . PRO A 1 100 ? 14.986 21.586 -8.321 1.000 40.965 99 PRO A O 1
ATOM 1356 N N . TRP A 1 101 ? 16.704 22.202 -9.668 1.000 29.457 100 TRP A N 1
ATOM 1357 C CA . TRP A 1 101 ? 16.982 20.865 -10.169 1.000 30.758 100 TRP A CA 1
ATOM 1358 C C . TRP A 1 101 ? 17.201 19.869 -9.044 1.000 33.289 100 TRP A C 1
ATOM 1359 O O . TRP A 1 101 ? 16.980 18.659 -9.233 1.000 34.411 100 TRP A O 1
ATOM 1380 N N . LEU A 1 102 ? 17.686 20.374 -7.900 1.000 35.508 101 LEU A N 1
ATOM 1381 C CA . LEU A 1 102 ? 17.911 19.550 -6.716 1.000 34.723 101 LEU A CA 1
ATOM 1382 C C . LEU A 1 102 ? 16.983 19.954 -5.561 1.000 35.822 101 LEU A C 1
ATOM 1383 O O . LEU A 1 102 ? 17.180 19.534 -4.427 1.000 41.270 101 LEU A O 1
ATOM 1399 N N . ASN A 1 103 ? 16.002 20.791 -5.835 1.000 40.574 102 ASN A N 1
ATOM 1400 C CA . ASN A 1 103 ? 15.137 21.357 -4.807 1.000 53.423 102 ASN A CA 1
ATOM 1401 C C . ASN A 1 103 ? 15.957 21.797 -3.592 1.000 46.408 102 ASN A C 1
ATOM 1402 O O . ASN A 1 103 ? 15.736 21.397 -2.470 1.000 44.980 102 ASN A O 1
ATOM 1413 N N . GLN A 1 104 ? 16.999 22.546 -3.870 1.000 43.394 103 GLN A N 1
ATOM 1414 C CA . GLN A 1 104 ? 17.776 23.170 -2.838 1.000 38.895 103 GLN A CA 1
ATOM 1415 C C . GLN A 1 104 ? 17.593 24.671 -3.027 1.000 36.710 103 GLN A C 1
ATOM 1416 O O . GLN A 1 104 ? 17.415 25.193 -4.121 1.000 34.611 103 GLN A O 1
ATOM 1430 N N . ARG A 1 105 ? 17.604 25.357 -1.921 1.000 31.911 104 ARG A N 1
ATOM 1431 C CA . ARG A 1 105 ? 17.508 26.790 -1.883 1.000 27.357 104 ARG A CA 1
ATOM 1432 C C . ARG A 1 105 ? 18.108 27.195 -0.540 1.000 26.028 104 ARG A C 1
ATOM 1433 O O . ARG A 1 105 ? 17.777 26.590 0.457 1.000 25.567 104 ARG A O 1
ATOM 1454 N N . SER A 1 106 ? 19.033 28.147 -0.526 1.000 26.114 105 SER A N 1
ATOM 1455 C CA . SER A 1 106 ? 19.707 28.513 0.701 1.000 29.402 105 SER A CA 1
ATOM 1456 C C . SER A 1 106 ? 19.956 30.016 0.747 1.000 27.112 105 SER A C 1
ATOM 1457 O O . SER A 1 106 ? 20.147 30.631 -0.280 1.000 34.676 105 SER A O 1
ATOM 1465 N N . VAL A 1 107 ? 19.905 30.589 1.947 1.000 29.761 106 VAL A N 1
ATOM 1466 C CA . VAL A 1 107 ? 20.313 31.963 2.221 1.000 28.745 106 VAL A CA 1
ATOM 1467 C C . VAL A 1 107 ? 21.745 31.999 2.777 1.000 27.581 106 VAL A C 1
ATOM 1468 O O . VAL A 1 107 ? 21.999 31.457 3.849 1.000 32.910 106 VAL A O 1
ATOM 1481 N N . SER A 1 108 ? 22.626 32.730 2.117 1.000 24.949 107 SER A N 1
ATOM 1482 C CA . SER A 1 108 ? 24.027 32.819 2.476 1.000 28.330 107 SER A CA 1
ATOM 1483 C C . SER A 1 108 ? 24.359 34.054 3.309 1.000 31.498 107 SER A C 1
ATOM 1484 O O . SER A 1 108 ? 25.239 33.968 4.160 1.000 37.473 107 SER A O 1
ATOM 1492 N N . SER A 1 109 ? 23.714 35.199 3.012 1.000 36.935 10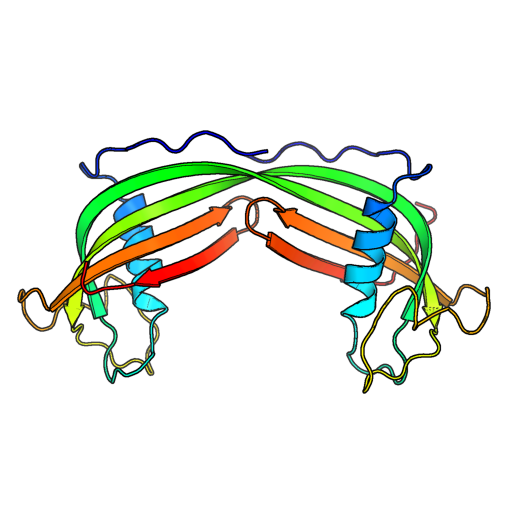8 SER A N 1
ATOM 1493 C CA . SER A 1 109 ? 23.807 36.450 3.761 1.000 39.708 108 SER A CA 1
ATOM 1494 C C . SER A 1 109 ? 22.397 37.020 3.944 1.000 38.015 108 SER A C 1
ATOM 1495 O O . SER A 1 109 ? 21.596 36.938 3.021 1.000 29.979 108 SER A O 1
ATOM 1503 N N . PHE A 1 110 ? 22.222 37.812 5.014 1.000 30.437 109 PHE A N 1
ATOM 1504 C CA . PHE A 1 110 ? 21.003 38.543 5.338 1.000 36.406 109 PHE A CA 1
ATOM 1505 C C . PHE A 1 110 ? 21.415 39.688 6.264 1.000 40.093 109 PHE A C 1
ATOM 1506 O O . PHE A 1 110 ? 21.874 39.436 7.370 1.000 41.739 109 PHE A O 1
ATOM 1523 N N . THR A 1 111 ? 21.278 40.932 5.808 1.000 35.784 110 THR A N 1
ATOM 1524 C CA . THR A 1 111 ? 21.685 42.075 6.613 1.000 44.586 110 THR A CA 1
ATOM 1525 C C . THR A 1 111 ? 20.681 43.199 6.407 1.000 48.103 110 THR A C 1
ATOM 1526 O O . THR A 1 111 ? 20.155 43.354 5.294 1.000 49.050 110 THR A O 1
ATOM 1537 N N . CYS A 1 112 ? 20.376 43.925 7.493 1.000 47.647 111 CYS A N 1
ATOM 1538 C CA . CYS A 1 112 ? 19.445 45.039 7.410 1.000 65.752 111 CYS A CA 1
ATOM 1539 C C . CYS A 1 112 ? 20.176 46.342 7.744 1.000 66.532 111 CYS A C 1
ATOM 1540 O O . CYS A 1 112 ? 21.408 46.405 7.684 1.000 71.391 111 CYS A O 1
ATOM 1547 N N . GLY A 1 113 ? 19.417 47.392 8.077 1.000 70.290 112 GLY A N 1
ATOM 1548 C CA . GLY A 1 113 ? 19.954 48.739 8.180 1.000 84.135 112 GLY A CA 1
ATOM 1549 C C . GLY A 1 113 ? 20.713 49.131 6.912 1.000 101.199 112 GLY A C 1
ATOM 1550 O O . GLY A 1 113 ? 21.818 49.678 6.984 1.000 119.136 112 GLY A O 1
ATOM 1554 N N . VAL A 1 114 ? 20.131 48.791 5.752 1.000 92.280 113 VAL A N 1
ATOM 1555 C CA . VAL A 1 114 ? 20.682 49.179 4.460 1.000 102.635 113 VAL A CA 1
ATOM 1556 C C . VAL A 1 114 ? 20.109 50.574 4.142 1.000 104.204 113 VAL A C 1
ATOM 1557 O O . VAL A 1 114 ? 18.868 50.734 4.339 1.000 84.535 113 VAL A O 1
ATOM 1570 N N . LEU B 1 7 ? 31.729 27.053 -12.448 1.000 54.313 6 LEU B N 1
ATOM 1571 C CA . LEU B 1 7 ? 31.652 28.154 -13.454 1.000 59.242 6 LEU B CA 1
ATOM 1572 C C . LEU B 1 7 ? 30.639 29.206 -13.007 1.000 49.318 6 LEU B C 1
ATOM 1573 O O . LEU B 1 7 ? 29.622 28.848 -12.431 1.000 49.483 6 LEU B O 1
ATOM 1589 N N . VAL B 1 8 ? 30.899 30.493 -13.262 1.000 43.729 7 VAL B N 1
ATOM 1590 C CA . VAL B 1 8 ? 30.016 31.529 -12.768 1.000 45.268 7 VAL B CA 1
ATOM 1591 C C . VAL B 1 8 ? 29.808 32.575 -13.853 1.000 41.357 7 VAL B C 1
ATOM 1592 O O . VAL B 1 8 ? 30.741 33.011 -14.508 1.000 43.384 7 VAL B O 1
ATOM 1605 N N . GLY B 1 9 ? 28.543 32.928 -14.045 1.000 39.914 8 GLY B N 1
ATOM 1606 C CA . GLY B 1 9 ? 28.097 33.981 -14.946 1.000 39.446 8 GLY B CA 1
ATOM 1607 C C . GLY B 1 9 ? 28.277 35.328 -14.254 1.000 38.562 8 GLY B C 1
ATOM 1608 O O . GLY B 1 9 ? 28.672 35.385 -13.080 1.000 42.172 8 GLY B O 1
ATOM 1612 N N . GLY B 1 10 ? 28.033 36.403 -14.998 1.000 41.041 9 GLY B N 1
ATOM 1613 C CA . GLY B 1 10 ? 28.222 37.744 -14.473 1.000 40.529 9 GLY B CA 1
ATOM 1614 C C . GLY B 1 10 ? 26.964 38.145 -13.718 1.000 36.453 9 GLY B C 1
ATOM 1615 O O . GLY B 1 10 ? 25.888 37.762 -14.152 1.000 37.399 9 GLY B O 1
ATOM 1619 N N . TRP B 1 11 ? 27.126 38.922 -12.645 1.000 34.333 10 TRP B N 1
ATOM 1620 C CA . TRP B 1 11 ? 26.035 39.665 -12.010 1.000 35.089 10 TRP B CA 1
ATOM 1621 C C . TRP B 1 11 ? 25.322 40.594 -12.974 1.000 38.032 10 TRP B C 1
ATOM 1622 O O . TRP B 1 11 ? 25.956 41.416 -13.597 1.000 49.067 10 TRP B O 1
ATOM 1643 N N . GLN B 1 12 ? 24.000 40.516 -12.988 1.000 42.084 11 GLN B N 1
ATOM 1644 C CA . GLN B 1 12 ? 23.144 41.296 -13.859 1.000 45.515 11 GLN B CA 1
ATOM 1645 C C . GLN B 1 12 ? 22.047 41.959 -13.041 1.000 42.215 11 GLN B C 1
ATOM 1646 O O . GLN B 1 12 ? 21.400 41.324 -12.239 1.000 47.293 11 GLN B O 1
ATOM 1660 N N . LYS B 1 13 ? 21.867 43.264 -13.207 1.000 47.141 12 LYS B N 1
ATOM 1661 C CA . LYS B 1 13 ? 20.745 43.949 -12.592 1.000 48.433 12 LYS B CA 1
ATOM 1662 C C . LYS B 1 13 ? 19.496 43.531 -13.370 1.000 51.414 12 LYS B C 1
ATOM 1663 O O . LYS B 1 13 ? 19.539 43.323 -14.591 1.000 43.535 12 LYS B O 1
ATOM 1682 N N . LYS B 1 14 ? 18.427 43.258 -12.615 1.000 47.858 13 LYS B N 1
ATOM 1683 C CA . LYS B 1 14 ? 17.181 42.822 -13.196 1.000 42.466 13 LYS B CA 1
ATOM 1684 C C . LYS B 1 14 ? 16.163 43.767 -12.621 1.000 40.750 13 LYS B C 1
ATOM 1685 O O . LYS B 1 14 ? 16.386 44.207 -11.497 1.000 38.361 13 LYS B O 1
ATOM 1704 N N . PRO B 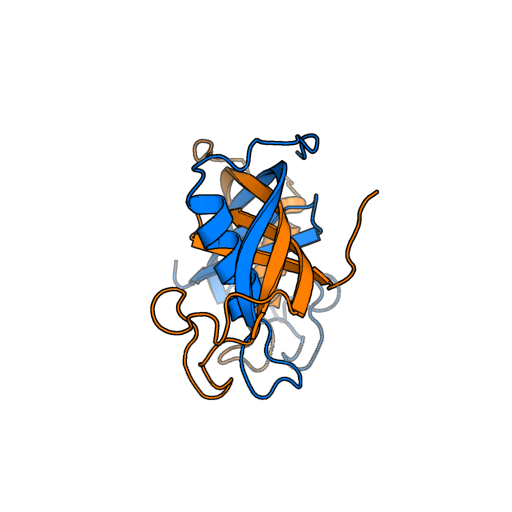1 15 ? 15.109 44.136 -13.395 1.000 40.746 14 PRO B N 1
ATOM 1705 C CA . PRO B 1 15 ? 13.969 44.867 -12.874 1.000 43.677 14 PRO B CA 1
ATOM 1706 C C . PRO B 1 15 ? 13.077 44.009 -11.973 1.000 44.510 14 PRO B C 1
ATOM 1707 O O . PRO B 1 15 ? 12.824 42.832 -12.244 1.000 45.953 14 PRO B O 1
ATOM 1718 N N . VAL B 1 16 ? 12.652 44.661 -10.887 1.000 45.218 15 VAL B N 1
ATOM 1719 C CA . VAL B 1 16 ? 11.732 44.156 -9.903 1.000 45.396 15 VAL B CA 1
ATOM 1720 C C . VAL B 1 16 ? 10.381 43.981 -10.554 1.000 49.899 15 VAL B C 1
ATOM 1721 O O . VAL B 1 16 ? 9.815 42.926 -10.375 1.000 54.495 15 VAL B O 1
ATOM 1734 N N . ASP B 1 17 ? 9.875 45.000 -11.284 1.000 62.586 16 ASP B N 1
ATOM 1735 C CA . ASP B 1 17 ? 8.704 44.829 -12.148 1.000 63.715 16 ASP B CA 1
ATOM 1736 C C . ASP B 1 17 ? 7.583 44.164 -11.359 1.000 56.310 16 ASP B C 1
ATOM 1737 O O . ASP B 1 17 ? 7.236 44.594 -10.256 1.000 50.019 16 ASP B O 1
ATOM 1743 N N . GLY B 1 18 ? 7.077 43.078 -11.945 1.000 58.274 17 GLY B N 1
ATOM 1744 C CA . GLY B 1 18 ? 6.115 42.222 -11.263 1.000 71.747 17 GLY B CA 1
ATOM 1745 C C . GLY B 1 18 ? 6.800 41.095 -10.500 1.000 65.759 17 GLY B C 1
ATOM 1746 O O . GLY B 1 18 ? 6.334 40.714 -9.423 1.000 66.807 17 GLY B O 1
ATOM 1750 N N . ASN B 1 19 ? 7.998 40.745 -10.996 1.000 62.842 18 ASN B N 1
ATOM 1751 C CA . ASN B 1 19 ? 8.660 39.458 -10.839 1.000 67.507 18 ASN B CA 1
ATOM 1752 C C . ASN B 1 19 ? 8.319 38.781 -9.512 1.000 55.969 18 ASN B C 1
ATOM 1753 O O . ASN B 1 19 ? 8.719 39.239 -8.448 1.000 58.409 18 ASN B O 1
ATOM 1764 N N . GLN B 1 20 ? 7.560 37.693 -9.637 1.000 49.146 19 GLN B N 1
ATOM 1765 C CA . GLN B 1 20 ? 6.937 37.009 -8.517 1.000 51.529 19 GLN B CA 1
A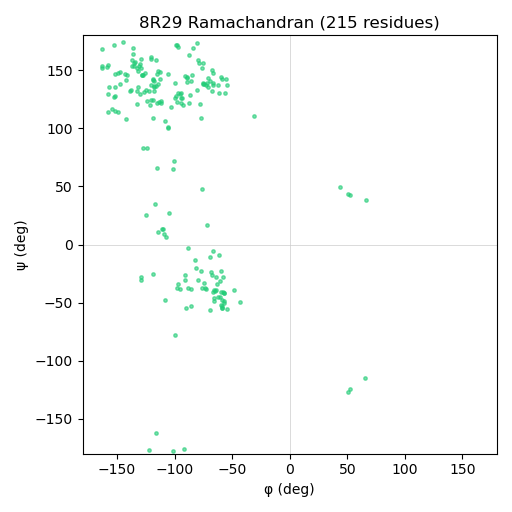TOM 1766 C C . GLN B 1 20 ? 7.964 36.138 -7.823 1.000 42.030 19 GLN B C 1
ATOM 1767 O O . GLN B 1 20 ? 7.833 35.886 -6.649 1.000 42.857 19 GLN B O 1
ATOM 1773 N N . LEU B 1 21 ? 8.941 35.631 -8.583 1.000 34.046 20 LEU B N 1
ATOM 1774 C CA . LEU B 1 21 ? 10.019 34.846 -8.023 1.000 33.200 20 LEU B CA 1
ATOM 1775 C C . LEU B 1 21 ? 10.807 35.640 -6.979 1.000 32.891 20 LEU B C 1
ATOM 1776 O O . LEU B 1 21 ? 11.223 35.114 -5.948 1.000 33.049 20 LEU B O 1
ATOM 1792 N N . PHE B 1 22 ? 11.050 36.904 -7.263 1.000 31.602 21 PHE B N 1
ATOM 1793 C CA . PHE B 1 22 ? 11.852 37.718 -6.368 1.000 34.009 21 PHE B CA 1
ATOM 1794 C C . PHE B 1 22 ? 11.071 37.887 -5.058 1.000 31.624 21 PHE B C 1
ATOM 1795 O O . PHE B 1 22 ? 11.645 37.939 -3.998 1.000 29.240 21 PHE B O 1
ATOM 1812 N N . THR B 1 23 ? 9.759 38.102 -5.150 1.000 37.456 22 THR B N 1
ATOM 1813 C CA . THR B 1 23 ? 8.912 38.249 -3.972 1.000 39.019 22 THR B CA 1
ATOM 1814 C C . THR B 1 23 ? 8.997 36.923 -3.200 1.000 41.300 22 THR B C 1
ATOM 1815 O O . THR B 1 23 ? 9.251 36.934 -1.992 1.000 35.465 22 THR B O 1
ATOM 1826 N N . GLU B 1 24 ? 8.888 35.782 -3.924 1.000 36.754 23 GLU B N 1
ATOM 1827 C CA . GLU B 1 24 ? 8.911 34.477 -3.286 1.000 35.937 23 GLU B CA 1
ATOM 1828 C C . GLU B 1 24 ? 10.270 34.252 -2.623 1.000 31.886 23 GLU B C 1
ATOM 1829 O O . GLU B 1 24 ? 10.370 33.775 -1.489 1.000 30.421 23 GLU B O 1
ATOM 1841 N N . LEU B 1 25 ? 11.345 34.687 -3.273 1.000 28.984 24 LEU B N 1
ATOM 1842 C CA . LEU B 1 25 ? 12.651 34.506 -2.685 1.000 27.714 24 LEU B CA 1
ATOM 1843 C C . LEU B 1 25 ? 12.869 35.457 -1.491 1.000 28.447 24 LEU B C 1
ATOM 1844 O O . LEU B 1 25 ? 13.491 35.115 -0.492 1.000 26.816 24 LEU B O 1
ATOM 1860 N N . ALA B 1 26 ? 12.399 36.692 -1.563 1.000 24.487 25 ALA B N 1
ATOM 1861 C CA . ALA B 1 26 ? 12.486 37.548 -0.391 1.000 27.542 25 ALA B CA 1
ATOM 1862 C C . ALA B 1 26 ? 11.751 36.952 0.830 1.000 28.449 25 ALA B C 1
ATOM 1863 O O . ALA B 1 26 ? 12.257 36.976 1.958 1.000 25.363 25 ALA B O 1
ATOM 1870 N N . HIS B 1 27 ? 10.516 36.485 0.624 1.000 26.733 26 HIS B N 1
ATOM 1871 C CA . HIS B 1 27 ? 9.717 35.862 1.683 1.000 28.577 26 HIS B CA 1
ATOM 1872 C C . HIS B 1 27 ? 10.452 34.676 2.279 1.000 31.932 26 HIS B C 1
ATOM 1873 O O . HIS B 1 27 ? 10.451 34.495 3.484 1.000 36.357 26 HIS B O 1
ATOM 1888 N N . PHE B 1 28 ? 11.080 33.895 1.393 1.000 31.848 27 PHE B N 1
ATOM 1889 C CA . PHE B 1 28 ? 11.848 32.734 1.769 1.000 31.814 27 PHE B CA 1
ATOM 1890 C C . PHE B 1 28 ? 12.961 33.141 2.715 1.000 31.125 27 PHE B C 1
ATOM 1891 O O . PHE B 1 28 ? 13.180 32.481 3.723 1.000 34.879 27 PHE B O 1
ATOM 1908 N N . ALA B 1 29 ? 13.770 34.118 2.335 1.000 30.753 28 ALA B N 1
ATOM 1909 C CA . ALA B 1 29 ? 14.831 34.604 3.222 1.000 29.548 28 ALA B CA 1
ATOM 1910 C C . ALA B 1 29 ? 14.267 35.149 4.555 1.000 29.608 28 ALA B C 1
ATOM 1911 O O . ALA B 1 29 ? 14.773 34.786 5.614 1.000 32.871 28 ALA B O 1
ATOM 1918 N N . VAL B 1 30 ? 13.291 36.054 4.527 1.000 30.195 29 VAL B N 1
ATOM 1919 C CA . VAL B 1 30 ? 12.812 36.697 5.764 1.000 40.957 29 VAL B CA 1
ATOM 1920 C C . VAL B 1 30 ? 12.166 35.667 6.676 1.000 39.209 29 VAL B C 1
ATOM 1921 O O . VAL B 1 30 ? 12.454 35.663 7.848 1.000 46.426 29 VAL B O 1
ATOM 1934 N N . GLY B 1 31 ? 11.401 34.725 6.122 1.000 42.484 30 GLY B N 1
ATOM 1935 C CA . GLY B 1 31 ? 10.761 33.684 6.924 1.000 41.012 30 GLY B CA 1
ATOM 1936 C C . GLY B 1 31 ? 11.713 32.690 7.579 1.000 44.569 30 GLY B C 1
ATOM 1937 O O . GLY B 1 31 ? 11.263 31.773 8.293 1.000 45.766 30 GLY B O 1
ATOM 1941 N N . ASN B 1 32 ? 13.019 32.787 7.268 1.000 46.699 31 ASN B N 1
ATOM 1942 C CA . ASN B 1 32 ? 13.992 31.872 7.872 1.000 44.724 31 ASN B CA 1
ATOM 1943 C C . ASN B 1 32 ? 14.872 32.651 8.866 1.000 45.040 31 ASN B C 1
ATOM 1944 O O . ASN B 1 32 ? 15.885 32.139 9.278 1.000 52.207 31 ASN B O 1
ATOM 1955 N N . GLN B 1 33 ? 14.492 33.887 9.245 1.000 47.596 32 GLN B N 1
ATOM 1956 C CA . GLN B 1 33 ? 15.188 34.658 10.270 1.000 53.337 32 GLN B CA 1
ATOM 1957 C C . GLN B 1 33 ? 14.375 34.699 11.575 1.000 52.138 32 GLN B C 1
ATOM 1958 O O . GLN B 1 33 ? 13.481 35.516 11.759 1.000 48.928 32 GLN B O 1
ATOM 1972 N N . VAL B 1 34 ? 14.753 33.868 12.540 1.000 66.034 33 VAL B N 1
ATOM 1973 C CA . VAL B 1 34 ? 14.039 33.756 13.809 1.000 64.387 33 VAL B CA 1
ATOM 1974 C C . VAL B 1 34 ? 14.815 34.392 14.969 1.000 62.984 33 VAL B C 1
ATOM 1975 O O . VAL B 1 34 ? 14.416 34.227 16.115 1.000 73.946 33 VAL B O 1
ATOM 1988 N N . GLY B 1 35 ? 15.939 35.067 14.704 1.000 69.721 34 GLY B N 1
ATOM 1989 C CA . GLY B 1 35 ? 16.791 35.602 15.763 1.000 71.396 34 GLY B CA 1
ATOM 1990 C C . GLY B 1 35 ? 16.278 36.925 16.338 1.000 67.191 34 GLY B C 1
ATOM 1991 O O . GLY B 1 35 ? 15.876 37.812 15.579 1.000 77.312 34 GLY B O 1
ATOM 1995 N N . ASP B 1 36 ? 16.251 37.033 17.681 1.000 72.114 35 ASP B N 1
ATOM 1996 C CA . ASP B 1 36 ? 16.067 38.292 18.417 1.000 83.779 35 ASP B CA 1
ATOM 1997 C C . ASP B 1 36 ? 14.666 38.882 18.185 1.000 84.608 35 ASP B C 1
ATOM 1998 O O . ASP B 1 36 ? 14.490 40.100 18.108 1.000 91.295 35 ASP B O 1
ATOM 2004 N N . ARG B 1 37 ? 13.661 38.006 18.112 1.000 68.313 36 ARG B N 1
ATOM 2005 C CA . ARG B 1 37 ? 12.373 38.346 17.538 1.000 62.927 36 ARG B CA 1
ATOM 2006 C C . ARG B 1 37 ? 11.324 37.396 18.094 1.000 63.845 36 ARG B C 1
ATOM 2007 O O . ARG B 1 37 ? 11.552 36.183 18.121 1.000 53.366 36 ARG B O 1
ATOM 2028 N N . GLU B 1 38 ? 10.173 37.952 18.490 1.000 55.867 37 GLU B N 1
ATOM 2029 C CA . GLU B 1 38 ? 9.071 37.129 18.952 1.000 58.134 37 GLU B CA 1
ATOM 2030 C C . GLU B 1 38 ? 8.252 36.751 17.722 1.000 55.238 37 GLU B C 1
ATOM 2031 O O . GLU B 1 38 ? 7.745 35.628 17.620 1.000 49.623 37 GLU B O 1
ATOM 2037 N N . PHE B 1 39 ? 8.136 37.708 16.785 1.000 53.425 38 PHE B N 1
ATOM 2038 C CA . PHE B 1 39 ? 7.346 37.494 15.581 1.000 50.350 38 PHE B CA 1
ATOM 2039 C C . PHE B 1 39 ? 8.247 37.616 14.358 1.000 51.029 38 PHE B C 1
ATOM 2040 O O . PHE B 1 39 ? 9.123 38.491 14.288 1.000 59.178 38 PHE B O 1
ATOM 2057 N N . PHE B 1 40 ? 8.000 36.753 13.378 1.000 43.810 39 PHE B N 1
ATOM 2058 C CA . PHE B 1 40 ? 8.622 36.897 12.078 1.000 41.425 39 PHE B CA 1
ATOM 2059 C C . PHE B 1 40 ? 8.339 38.274 11.505 1.000 44.155 39 PHE B C 1
ATOM 2060 O O . PHE B 1 40 ? 7.239 38.790 11.670 1.000 41.621 39 PHE B O 1
ATOM 2077 N N . ASP B 1 41 ? 9.354 38.827 10.834 1.000 45.999 40 ASP B N 1
ATOM 2078 C CA . ASP B 1 41 ? 9.173 39.889 9.867 1.000 51.132 40 ASP B CA 1
ATOM 2079 C C . ASP B 1 41 ? 8.689 39.305 8.531 1.000 44.880 40 ASP B C 1
ATOM 2080 O O . ASP B 1 41 ? 8.847 38.125 8.267 1.000 40.268 40 ASP B O 1
ATOM 2089 N N . THR B 1 42 ? 8.071 40.152 7.709 1.000 44.594 41 THR B N 1
ATOM 2090 C CA . THR B 1 42 ? 7.553 39.783 6.407 1.000 38.651 41 THR B CA 1
ATOM 2091 C C . THR B 1 42 ? 7.947 40.887 5.437 1.000 39.242 41 THR B C 1
ATOM 2092 O O . THR B 1 42 ? 8.362 41.956 5.851 1.000 39.269 41 THR B O 1
ATOM 2103 N N . VAL B 1 43 ? 7.755 40.636 4.156 1.000 36.357 42 VAL B N 1
ATOM 2104 C CA . VAL B 1 43 ? 8.288 41.470 3.105 1.000 36.045 42 VAL B CA 1
ATOM 2105 C C . VAL B 1 43 ? 7.171 42.411 2.695 1.000 41.156 42 VAL B C 1
ATOM 2106 O O . VAL B 1 43 ? 6.087 41.931 2.365 1.000 39.922 42 VAL B O 1
ATOM 2119 N N . LEU B 1 44 ? 7.490 43.711 2.625 1.000 47.956 43 LEU B N 1
ATOM 2120 C CA . LEU B 1 44 ? 6.568 44.720 2.123 1.000 48.317 43 LEU B CA 1
ATOM 2121 C C . LEU B 1 44 ? 6.717 44.909 0.620 1.000 47.589 43 LEU B C 1
ATOM 2122 O O . LEU B 1 44 ? 5.756 44.831 -0.113 1.000 41.646 43 LEU B O 1
ATOM 2138 N N . GLU B 1 45 ? 7.937 45.188 0.158 1.000 52.374 44 GLU B N 1
ATOM 2139 C CA . GLU B 1 45 ? 8.219 45.235 -1.271 1.000 48.992 44 GLU B CA 1
ATOM 2140 C C . GLU B 1 45 ? 9.727 45.145 -1.501 1.000 44.227 44 GLU B C 1
ATOM 2141 O O . GLU B 1 45 ? 10.528 45.536 -0.668 1.000 48.980 44 GLU B O 1
ATOM 2153 N N . VAL B 1 46 ? 10.064 44.611 -2.666 1.000 41.968 45 VAL B N 1
ATOM 2154 C CA . VAL B 1 46 ? 11.406 44.467 -3.183 1.000 45.439 45 VAL B CA 1
ATOM 2155 C C . VAL B 1 46 ? 11.742 45.742 -3.959 1.000 47.877 45 VAL B C 1
ATOM 2156 O O . VAL B 1 46 ? 10.884 46.271 -4.667 1.000 44.095 45 VAL B O 1
ATOM 2169 N N . ILE B 1 47 ? 13.001 46.190 -3.906 1.000 47.802 46 ILE B N 1
ATOM 2170 C CA . ILE B 1 47 ? 13.369 47.448 -4.562 1.000 47.478 46 ILE B CA 1
ATOM 2171 C C . ILE B 1 47 ? 14.593 47.303 -5.478 1.000 49.847 46 ILE B C 1
ATOM 2172 O O . ILE B 1 47 ? 14.702 48.104 -6.404 1.000 54.824 46 ILE B O 1
ATOM 2188 N N . ASP B 1 48 ? 15.519 46.356 -5.193 1.000 43.885 47 ASP B N 1
ATOM 2189 C CA . ASP B 1 48 ? 16.582 45.988 -6.115 1.000 43.883 47 ASP B CA 1
ATOM 2190 C C . ASP B 1 48 ? 16.640 44.470 -6.287 1.000 37.502 47 ASP B C 1
ATOM 2191 O O . ASP B 1 48 ? 16.249 43.728 -5.407 1.000 37.069 47 ASP B O 1
ATOM 2200 N N . ALA B 1 49 ? 17.175 44.029 -7.427 1.000 34.268 48 ALA B N 1
ATOM 2201 C CA . ALA B 1 49 ? 17.377 42.637 -7.758 1.000 37.413 48 ALA B CA 1
ATOM 2202 C C . ALA B 1 49 ? 18.563 42.493 -8.710 1.000 40.991 48 ALA B C 1
ATOM 2203 O O . ALA B 1 49 ? 18.604 43.167 -9.737 1.000 41.693 48 ALA B O 1
ATOM 2210 N N . GLU B 1 50 ? 19.513 41.609 -8.345 1.000 36.772 49 GLU B N 1
ATOM 2211 C CA . GLU B 1 50 ? 20.600 41.206 -9.223 1.000 38.074 49 GLU B CA 1
ATOM 2212 C C . GLU B 1 50 ? 20.655 39.682 -9.196 1.000 35.685 49 GLU B C 1
ATOM 2213 O O . GLU B 1 50 ? 20.325 39.086 -8.189 1.000 32.348 49 GLU B O 1
ATOM 2225 N N . THR B 1 51 ? 21.162 39.098 -10.285 1.000 36.363 50 THR B N 1
ATOM 2226 C CA . THR B 1 51 ? 21.290 37.668 -10.433 1.000 33.815 50 THR B CA 1
ATOM 2227 C C . THR B 1 51 ? 22.632 37.268 -11.041 1.000 33.979 50 THR B C 1
ATOM 2228 O O . THR B 1 51 ? 23.304 38.007 -11.732 1.000 33.277 50 THR B O 1
ATOM 2239 N N . GLN B 1 52 ? 22.979 36.013 -10.802 1.000 36.482 51 GLN B N 1
ATOM 2240 C CA . GLN B 1 52 ? 24.245 35.430 -11.160 1.000 34.885 51 GLN B CA 1
ATOM 2241 C C . GLN B 1 52 ? 23.946 33.948 -11.353 1.000 33.216 51 GLN B C 1
ATOM 2242 O O . GLN B 1 52 ? 23.574 33.230 -10.422 1.000 35.940 51 GLN B O 1
ATOM 2256 N N . VAL B 1 53 ? 24.103 33.475 -12.576 1.000 31.630 52 VAL B N 1
ATOM 2257 C CA . VAL B 1 53 ? 24.126 32.043 -12.836 1.000 30.431 52 VAL B CA 1
ATOM 2258 C C . VAL B 1 53 ? 25.383 31.492 -12.213 1.000 36.088 52 VAL B C 1
ATOM 2259 O O . VAL B 1 53 ? 26.452 32.074 -12.372 1.000 43.148 52 VAL B O 1
ATOM 2272 N N . VAL B 1 54 ? 25.228 30.392 -11.453 1.000 37.993 53 VAL B N 1
ATOM 2273 C CA . VAL B 1 54 ? 26.368 29.719 -10.879 1.000 31.990 53 VAL B CA 1
ATOM 2274 C C . VAL B 1 54 ? 26.158 28.254 -11.178 1.000 37.840 53 VAL B C 1
ATOM 2275 O O . VAL B 1 54 ? 25.124 27.733 -10.785 1.000 41.820 53 VAL B O 1
ATOM 2288 N N . ALA B 1 55 ? 27.101 27.640 -11.897 1.000 35.330 54 ALA B N 1
ATOM 2289 C CA . ALA B 1 55 ? 27.055 26.227 -12.162 1.000 37.091 54 ALA B CA 1
ATOM 2290 C C . ALA B 1 55 ? 27.976 25.490 -11.210 1.000 36.487 54 ALA B C 1
ATOM 2291 O O . ALA B 1 55 ? 29.157 25.787 -11.136 1.000 45.555 54 ALA B O 1
ATOM 2298 N N . GLY B 1 56 ? 27.419 24.505 -10.519 1.000 38.081 55 GLY B N 1
ATOM 2299 C CA . GLY B 1 56 ? 28.187 23.558 -9.733 1.000 39.539 55 GLY B CA 1
ATOM 2300 C C . GLY B 1 56 ? 28.299 22.257 -10.514 1.000 38.110 55 GLY B C 1
ATOM 2301 O O . GLY B 1 56 ? 27.763 22.181 -11.599 1.000 35.589 55 GLY B O 1
ATOM 2305 N N . THR B 1 57 ? 28.941 21.259 -9.895 1.000 35.487 56 THR B N 1
ATOM 2306 C CA . THR B 1 57 ? 29.098 19.952 -10.471 1.000 39.045 56 THR B CA 1
ATOM 2307 C C . THR B 1 57 ? 28.724 18.922 -9.433 1.000 37.494 56 THR B C 1
ATOM 2308 O O . THR B 1 57 ? 29.194 18.982 -8.300 1.000 42.004 56 THR B O 1
ATOM 2319 N N . ASN B 1 58 ? 27.894 17.978 -9.889 1.000 33.860 57 ASN B N 1
ATOM 2320 C CA . ASN B 1 58 ? 27.409 16.874 -9.098 1.000 34.014 57 ASN B CA 1
ATOM 2321 C C . ASN B 1 58 ? 28.337 15.712 -9.401 1.000 41.992 57 ASN B C 1
ATOM 2322 O O . ASN B 1 58 ? 28.590 15.467 -10.576 1.000 44.277 57 ASN B O 1
ATOM 2333 N N . TYR B 1 59 ? 28.876 15.047 -8.365 1.000 42.272 58 TYR B N 1
ATOM 2334 C CA . TYR B 1 59 ? 29.845 13.984 -8.570 1.000 39.397 58 TYR B CA 1
ATOM 2335 C C . TYR B 1 59 ? 29.264 12.696 -8.010 1.000 44.314 58 TYR B C 1
ATOM 2336 O O . TYR B 1 59 ? 28.844 12.701 -6.856 1.000 51.747 58 TYR B O 1
ATOM 2354 N N . ARG B 1 60 ? 29.182 11.629 -8.847 1.000 51.020 59 ARG B N 1
ATOM 2355 C CA . ARG B 1 60 ? 28.737 10.311 -8.418 1.000 45.902 59 ARG B CA 1
ATOM 2356 C C . ARG B 1 60 ? 29.932 9.384 -8.384 1.000 50.631 59 ARG B C 1
ATOM 2357 O O . ARG B 1 60 ? 30.441 9.000 -9.437 1.000 49.595 59 ARG B O 1
ATOM 2363 N N . LEU B 1 61 ? 30.381 9.074 -7.167 1.000 50.142 60 LEU B N 1
ATOM 2364 C CA . LEU B 1 61 ? 31.639 8.373 -6.982 1.000 53.236 60 LEU B CA 1
ATOM 2365 C C . LEU B 1 61 ? 31.368 7.040 -6.306 1.000 48.554 60 LEU B C 1
ATOM 2366 O O . LEU B 1 61 ? 30.630 6.981 -5.328 1.000 43.216 60 LEU B O 1
ATOM 2382 N N . THR B 1 62 ? 32.012 5.987 -6.823 1.000 49.495 61 THR B N 1
ATOM 2383 C CA . THR B 1 62 ? 31.961 4.669 -6.204 1.000 48.079 61 THR B CA 1
ATOM 2384 C C . THR B 1 62 ? 33.375 4.384 -5.736 1.000 43.792 61 THR B C 1
ATOM 2385 O O . THR B 1 62 ? 34.329 4.767 -6.383 1.000 46.784 61 THR B O 1
ATOM 2396 N N . PHE B 1 63 ? 33.513 3.822 -4.547 1.000 44.934 62 PHE B N 1
ATOM 2397 C CA . PHE B 1 63 ? 34.837 3.645 -3.989 1.000 45.939 62 PHE B CA 1
ATOM 2398 C C . PHE B 1 63 ? 34.818 2.568 -2.928 1.000 55.046 62 PHE B C 1
ATOM 2399 O O . PHE B 1 63 ? 33.807 2.332 -2.251 1.000 56.740 62 PHE B O 1
ATOM 2416 N N . LYS B 1 64 ? 35.986 1.948 -2.782 1.000 62.183 63 LYS B N 1
ATOM 2417 C CA . LYS B 1 64 ? 36.179 0.943 -1.760 1.000 65.320 63 LYS B CA 1
ATOM 2418 C C . LYS B 1 64 ? 36.656 1.632 -0.491 1.000 61.318 63 LYS B C 1
ATOM 2419 O O . LYS B 1 64 ? 37.520 2.487 -0.584 1.000 61.015 63 LYS B O 1
ATOM 2438 N N . ILE B 1 65 ? 36.143 1.177 0.662 1.000 57.923 64 ILE B N 1
ATOM 2439 C CA . ILE B 1 65 ? 36.530 1.696 1.962 1.000 63.737 64 ILE B CA 1
ATOM 2440 C C . ILE B 1 65 ? 37.216 0.638 2.837 1.000 66.446 64 ILE B C 1
ATOM 2441 O O . ILE B 1 65 ? 37.111 -0.560 2.633 1.000 71.334 64 ILE B O 1
ATOM 2457 N N . ALA B 1 66 ? 37.960 1.148 3.817 1.000 67.081 65 ALA B N 1
ATOM 2458 C CA . ALA B 1 66 ? 38.562 0.384 4.889 1.000 65.893 65 ALA B CA 1
ATOM 2459 C C . ALA B 1 66 ? 38.198 1.054 6.209 1.000 65.830 65 ALA B C 1
ATOM 2460 O O . ALA B 1 66 ? 37.807 2.209 6.219 1.000 74.823 65 ALA B O 1
ATOM 2467 N N . GLU B 1 67 ? 38.278 0.317 7.311 1.000 63.254 66 GLU B N 1
ATOM 2468 C CA . GLU B 1 67 ? 38.114 0.932 8.606 1.000 64.915 66 GLU B CA 1
ATOM 2469 C C . GLU B 1 67 ? 39.394 1.700 8.864 1.000 62.439 66 GLU B C 1
ATOM 2470 O O . GLU B 1 67 ? 40.468 1.221 8.519 1.000 71.351 66 GLU B O 1
ATOM 2482 N N . SER B 1 68 ? 39.237 2.907 9.396 1.000 56.975 67 SER B N 1
ATOM 2483 C CA . SER B 1 68 ? 40.327 3.839 9.576 1.000 59.130 67 SER B CA 1
ATOM 2484 C C . SER B 1 68 ? 40.782 3.726 11.030 1.000 59.385 67 SER B C 1
ATOM 2485 O O . SER B 1 68 ? 40.075 3.140 11.845 1.000 60.695 67 SER B O 1
ATOM 2493 N N . THR B 1 69 ? 41.893 4.379 11.376 1.000 59.394 68 THR B N 1
ATOM 2494 C CA . THR B 1 69 ? 42.409 4.356 12.735 1.000 66.849 68 THR B CA 1
ATOM 2495 C C . THR B 1 69 ? 41.814 5.478 13.591 1.000 71.233 68 THR B C 1
ATOM 2496 O O . THR B 1 69 ? 42.126 5.615 14.772 1.000 68.138 68 THR B O 1
ATOM 2507 N N . CYS B 1 70 ? 40.978 6.339 13.012 1.000 81.252 69 CYS B N 1
ATOM 2508 C CA . CYS B 1 70 ? 40.434 7.441 13.794 1.000 74.178 69 CYS B CA 1
ATOM 2509 C C . CYS B 1 70 ? 39.076 7.078 14.384 1.000 72.578 69 CYS B C 1
ATOM 2510 O O . CYS B 1 70 ? 38.166 6.645 13.678 1.000 66.666 69 CYS B O 1
ATOM 2518 N N . ARG B 1 71 ? 38.954 7.324 15.697 1.000 77.928 70 ARG B N 1
ATOM 2519 C CA . ARG B 1 71 ? 37.683 7.244 16.402 1.000 85.423 70 ARG B CA 1
ATOM 2520 C C . ARG B 1 71 ? 36.754 8.370 15.920 1.000 84.680 70 ARG B C 1
ATOM 2521 O O . ARG B 1 71 ? 37.188 9.454 15.529 1.000 71.859 70 ARG B O 1
ATOM 2527 N N . VAL B 1 72 ? 35.446 8.104 15.954 1.000 81.091 71 VAL B N 1
ATOM 2528 C CA . VAL B 1 72 ? 34.413 9.055 15.589 1.000 74.080 71 VAL B CA 1
ATOM 2529 C C . VAL B 1 72 ? 34.475 10.300 16.483 1.000 92.951 71 VAL B C 1
ATOM 2530 O O . VAL B 1 72 ? 34.006 11.373 16.092 1.000 107.236 71 VAL B O 1
ATOM 2543 N N . THR B 1 73 ? 35.067 10.164 17.681 1.000 93.609 72 THR B N 1
ATOM 2544 C CA . THR B 1 73 ? 35.207 11.263 18.629 1.000 88.384 72 THR B CA 1
ATOM 2545 C C . THR B 1 73 ? 36.177 12.306 18.066 1.000 80.909 72 THR B C 1
ATOM 2546 O O . THR B 1 73 ? 36.119 13.482 18.423 1.000 85.809 72 THR B O 1
ATOM 2557 N N . GLU B 1 74 ? 37.091 11.848 17.205 1.000 72.608 73 GLU B N 1
ATOM 2558 C CA . GLU B 1 74 ? 38.208 12.646 16.731 1.000 76.404 73 GLU B CA 1
ATOM 2559 C C . GLU B 1 74 ? 37.793 13.346 15.439 1.000 73.270 73 GLU B C 1
ATOM 2560 O O . GLU B 1 74 ? 36.644 13.257 15.019 1.000 76.228 73 GLU B O 1
ATOM 2566 N N . THR B 1 75 ? 38.749 14.058 14.833 1.000 73.682 74 THR B N 1
ATOM 2567 C CA . THR B 1 75 ? 38.569 14.766 13.576 1.000 72.467 74 THR B CA 1
ATOM 2568 C C . THR B 1 75 ? 39.017 13.895 12.397 1.000 61.584 74 THR B C 1
ATOM 2569 O O . THR B 1 75 ? 40.167 13.476 12.344 1.000 57.501 74 THR B O 1
ATOM 2580 N N . TYR B 1 76 ? 38.145 13.692 11.405 1.000 51.892 75 TYR B N 1
ATOM 2581 C CA . TYR B 1 76 ? 38.581 13.072 10.157 1.000 51.884 75 TYR B CA 1
ATOM 2582 C C . TYR B 1 76 ? 39.479 13.985 9.299 1.000 52.033 75 TYR B C 1
ATOM 2583 O O . TYR B 1 76 ? 39.130 15.124 8.951 1.000 56.715 75 TYR B O 1
ATOM 2601 N N . THR B 1 77 ? 40.557 13.385 8.784 1.000 49.097 76 THR B N 1
ATOM 2602 C CA . THR B 1 77 ? 41.443 13.939 7.767 1.000 54.220 76 THR B CA 1
ATOM 2603 C C . THR B 1 77 ? 42.041 12.758 6.999 1.000 57.138 76 THR B C 1
ATOM 2604 O O . THR B 1 77 ? 42.293 11.701 7.575 1.000 48.430 76 THR B O 1
ATOM 2615 N N . LYS B 1 78 ? 42.305 12.931 5.708 1.000 54.502 77 LYS B N 1
ATOM 2616 C CA . LYS B 1 78 ? 42.754 11.803 4.922 1.000 63.984 77 LYS B CA 1
ATOM 2617 C C . LYS B 1 78 ? 44.126 11.391 5.454 1.000 70.114 77 LYS B C 1
ATOM 2618 O O . LYS B 1 78 ? 44.434 10.204 5.558 1.000 65.617 77 LYS B O 1
ATOM 2637 N N . GLU B 1 79 ? 44.918 12.415 5.797 1.000 81.603 78 GLU B N 1
ATOM 2638 C CA . GLU B 1 79 ? 46.316 12.272 6.170 1.000 79.644 78 GLU B CA 1
ATOM 2639 C C . GLU B 1 79 ? 46.470 11.735 7.600 1.000 76.559 78 GLU B C 1
ATOM 2640 O O . GLU B 1 79 ? 47.479 11.111 7.878 1.000 85.678 78 GLU B O 1
ATOM 2646 N N . LEU B 1 80 ? 45.473 11.890 8.478 1.000 72.124 79 LEU B N 1
ATOM 2647 C CA . LEU B 1 80 ? 45.517 11.341 9.828 1.000 68.964 79 LEU B CA 1
ATOM 2648 C C . LEU B 1 80 ? 44.821 9.981 9.910 1.000 71.086 79 LEU B C 1
ATOM 2649 O O . LEU B 1 80 ? 45.266 9.104 10.633 1.000 84.800 79 LEU B O 1
ATOM 2665 N N . CYS B 1 81 ? 43.703 9.809 9.197 1.000 78.150 80 CYS B N 1
ATOM 2666 C CA . CYS B 1 81 ? 42.824 8.665 9.381 1.000 69.747 80 CYS B CA 1
ATOM 2667 C C . CYS B 1 81 ? 43.086 7.650 8.275 1.000 68.382 80 CYS B C 1
ATOM 2668 O O . CYS B 1 81 ? 42.195 7.351 7.489 1.000 65.762 80 CYS B O 1
ATOM 2676 N N . LEU B 1 82 ? 44.308 7.088 8.272 1.000 68.624 81 LEU B N 1
ATOM 2677 C CA . LEU B 1 82 ? 44.742 6.113 7.280 1.000 64.882 81 LEU B CA 1
ATOM 2678 C C . LEU B 1 82 ? 44.096 4.758 7.587 1.000 59.321 81 LEU B C 1
ATOM 2679 O O . LEU B 1 82 ? 43.618 4.525 8.701 1.000 62.595 81 LEU B O 1
ATOM 2685 N N . PRO B 1 83 ? 43.948 3.863 6.583 1.000 54.545 82 PRO B N 1
ATOM 2686 C CA . PRO B 1 83 ? 43.242 2.592 6.793 1.000 61.137 82 PRO B CA 1
ATOM 2687 C C . PRO B 1 83 ? 44.077 1.687 7.703 1.000 70.408 82 PRO B C 1
ATOM 2688 O O . PRO B 1 83 ? 45.300 1.698 7.608 1.000 84.766 82 PRO B O 1
ATOM 2699 N N . LYS B 1 84 ? 43.432 0.960 8.618 1.000 79.665 83 LYS B N 1
ATOM 2700 C CA . LYS B 1 84 ? 44.139 0.020 9.479 1.000 89.969 83 LYS B CA 1
ATOM 2701 C C . LYS B 1 84 ? 44.942 -0.951 8.614 1.000 94.406 83 LYS B C 1
ATOM 2702 O O . LYS B 1 84 ? 46.162 -1.060 8.739 1.000 102.149 83 LYS B O 1
ATOM 2721 N N . THR B 1 85 ? 44.227 -1.604 7.697 1.000 100.058 84 THR B N 1
ATOM 2722 C CA . THR B 1 85 ? 44.787 -2.588 6.795 1.000 99.817 84 THR B CA 1
ATOM 2723 C C . THR B 1 85 ? 44.450 -2.180 5.364 1.000 100.348 84 THR B C 1
ATOM 2724 O O . THR B 1 85 ? 43.389 -1.612 5.126 1.000 99.138 84 THR B O 1
ATOM 2735 N N . GLN B 1 86 ? 45.333 -2.491 4.413 1.000 97.815 85 GLN B N 1
ATOM 2736 C CA . GLN B 1 86 ? 44.996 -2.364 3.004 1.000 103.629 85 GLN B CA 1
ATOM 2737 C C . GLN B 1 86 ? 44.087 -3.537 2.590 1.000 107.186 85 GLN B C 1
ATOM 2738 O O . GLN B 1 86 ? 44.300 -4.175 1.547 1.000 96.931 85 GLN B O 1
ATOM 2744 N N . ASP B 1 87 ? 43.042 -3.791 3.406 1.000 106.282 86 ASP B N 1
ATOM 2745 C CA . ASP B 1 87 ? 42.028 -4.813 3.150 1.000 106.876 86 ASP B CA 1
ATOM 2746 C C . ASP B 1 87 ? 40.635 -4.188 3.078 1.000 99.490 86 ASP B C 1
ATOM 2747 O O . ASP B 1 87 ? 40.150 -3.611 4.051 1.000 114.700 86 ASP B O 1
ATOM 2753 N N . VAL B 1 88 ? 39.984 -4.352 1.926 1.000 89.621 87 VAL B N 1
ATOM 2754 C CA . VAL B 1 88 ? 38.670 -3.782 1.674 1.000 84.253 87 VAL B CA 1
ATOM 2755 C C . VAL B 1 88 ? 37.674 -4.295 2.709 1.000 87.854 87 VAL B C 1
ATOM 2756 O O . VAL B 1 88 ? 37.712 -5.471 3.056 1.000 86.673 87 VAL B O 1
ATOM 2769 N N . LYS B 1 89 ? 36.751 -3.427 3.159 1.000 91.275 88 LYS B N 1
ATOM 2770 C CA . LYS B 1 89 ? 35.675 -3.868 4.043 1.000 87.259 88 LYS B CA 1
ATOM 2771 C C . LYS B 1 89 ? 34.287 -3.651 3.432 1.000 74.921 88 LYS B C 1
ATOM 2772 O O . LYS B 1 89 ? 33.354 -4.356 3.784 1.000 74.413 88 LYS B O 1
ATOM 2791 N N . ASP B 1 90 ? 34.118 -2.703 2.509 1.000 77.575 89 ASP B N 1
ATOM 2792 C CA . ASP B 1 90 ? 32.839 -2.495 1.837 1.000 73.121 89 ASP B CA 1
ATOM 2793 C C . ASP B 1 90 ? 33.109 -1.667 0.581 1.000 64.280 89 ASP B C 1
ATOM 2794 O O . ASP B 1 90 ? 34.213 -1.175 0.396 1.000 73.345 89 ASP B O 1
ATOM 2803 N N . THR B 1 91 ? 32.133 -1.562 -0.311 1.000 60.398 90 THR B N 1
ATOM 2804 C CA . THR B 1 91 ? 32.186 -0.592 -1.396 1.000 66.073 90 THR B CA 1
ATOM 2805 C C . THR B 1 91 ? 30.996 0.354 -1.231 1.000 69.061 90 THR B C 1
ATOM 2806 O O . THR B 1 91 ? 29.924 -0.093 -0.801 1.000 75.073 90 THR B O 1
ATOM 2817 N N . CYS B 1 92 ? 31.192 1.656 -1.520 1.000 66.933 91 CYS B N 1
ATOM 2818 C CA . CYS B 1 92 ? 30.128 2.637 -1.327 1.000 66.099 91 CYS B CA 1
ATOM 2819 C C . CYS B 1 92 ? 29.995 3.575 -2.522 1.000 56.070 91 CYS B C 1
ATOM 2820 O O . CYS B 1 92 ? 30.938 3.794 -3.282 1.000 61.108 91 CYS B O 1
ATOM 2827 N N . THR B 1 93 ? 28.809 4.151 -2.646 1.000 51.493 92 THR B N 1
ATOM 2828 C CA . THR B 1 93 ? 28.553 5.166 -3.648 1.000 55.267 92 THR B CA 1
ATOM 2829 C C . THR B 1 93 ? 28.084 6.430 -2.963 1.000 48.033 92 THR B C 1
ATOM 2830 O O . THR B 1 93 ? 27.192 6.376 -2.125 1.000 45.882 92 THR B O 1
ATOM 2841 N N . ALA B 1 94 ? 28.687 7.550 -3.363 1.000 46.926 93 ALA B N 1
ATOM 2842 C CA . ALA B 1 94 ? 28.262 8.838 -2.868 1.000 48.306 93 ALA B CA 1
ATOM 2843 C C . ALA B 1 94 ? 28.003 9.769 -4.037 1.000 45.912 93 ALA B C 1
ATOM 2844 O O . ALA B 1 94 ? 28.707 9.728 -5.046 1.000 40.010 93 ALA B O 1
ATOM 2851 N N . VAL B 1 95 ? 27.016 10.641 -3.856 1.000 41.740 94 VAL B N 1
ATOM 2852 C CA . VAL B 1 95 ? 26.831 11.764 -4.763 1.000 42.506 94 VAL B CA 1
ATOM 2853 C C . VAL B 1 95 ? 27.154 13.049 -4.019 1.000 36.675 94 VAL B C 1
ATOM 2854 O O . VAL B 1 95 ? 26.566 13.272 -2.961 1.000 35.188 94 VAL B O 1
ATOM 2867 N N . ILE B 1 96 ? 28.091 13.840 -4.551 1.000 34.501 95 ILE B N 1
ATOM 2868 C CA . ILE B 1 96 ? 28.476 15.107 -3.931 1.000 38.264 95 ILE B CA 1
ATOM 2869 C C . ILE B 1 96 ? 28.238 16.265 -4.870 1.000 31.350 95 ILE B C 1
ATOM 2870 O O . ILE B 1 96 ? 28.847 16.268 -5.928 1.000 32.077 95 ILE B O 1
ATOM 2886 N N . TYR B 1 97 ? 27.460 17.261 -4.437 1.000 31.235 96 TYR B N 1
ATOM 2887 C CA . TYR B 1 97 ? 27.315 18.507 -5.175 1.000 32.173 96 TYR B CA 1
ATOM 2888 C C . TYR B 1 97 ? 28.341 19.522 -4.672 1.000 32.326 96 TYR B C 1
ATOM 2889 O O . TYR B 1 97 ? 28.273 19.917 -3.533 1.000 30.784 96 TYR B O 1
ATOM 2907 N N . ASP B 1 98 ? 29.214 19.991 -5.573 1.000 35.483 97 ASP B N 1
ATOM 2908 C CA . ASP B 1 98 ? 30.293 20.908 -5.272 1.000 36.003 97 ASP B CA 1
ATOM 2909 C C . ASP B 1 98 ? 30.047 22.226 -6.003 1.000 38.765 97 ASP B C 1
ATOM 2910 O O . ASP B 1 98 ? 29.844 22.226 -7.216 1.000 33.032 97 ASP B O 1
ATOM 2919 N N . VAL B 1 99 ? 29.974 23.325 -5.221 1.000 42.568 98 VAL B N 1
ATOM 2920 C CA . VAL B 1 99 ? 29.923 24.676 -5.752 1.000 34.127 98 VAL B CA 1
ATOM 2921 C C . VAL B 1 99 ? 31.060 25.506 -5.155 1.000 34.024 98 VAL B C 1
ATOM 2922 O O . VAL B 1 99 ? 30.838 26.241 -4.230 1.000 32.605 98 VAL B O 1
ATOM 2935 N N . PRO B 1 100 ? 32.292 25.434 -5.702 1.000 39.764 99 PRO B N 1
ATOM 2936 C CA . PRO B 1 100 ? 33.469 26.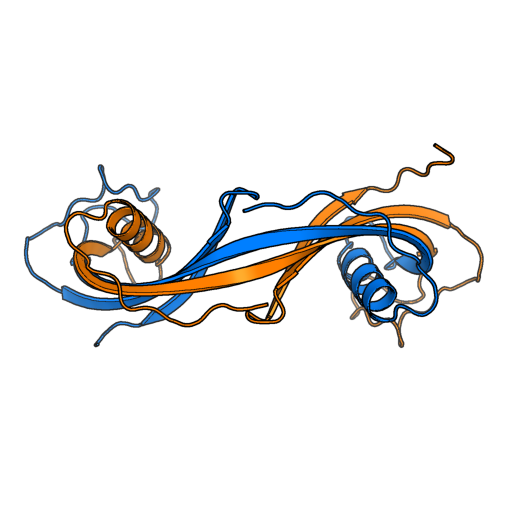069 -5.104 1.000 39.266 99 PRO B CA 1
ATOM 2937 C C . PRO B 1 100 ? 33.278 27.581 -5.017 1.000 40.637 99 PRO B C 1
ATOM 2938 O O . PRO B 1 100 ? 33.683 28.199 -4.030 1.000 45.462 99 PRO B O 1
ATOM 2949 N N . TRP B 1 101 ? 32.528 28.123 -5.991 1.000 39.222 100 TRP B N 1
ATOM 2950 C CA . TRP B 1 101 ? 32.329 29.556 -6.085 1.000 39.654 100 TRP B CA 1
ATOM 2951 C C . TRP B 1 101 ? 31.576 30.089 -4.871 1.000 40.494 100 TRP B C 1
ATOM 2952 O O . TRP B 1 101 ? 31.743 31.241 -4.542 1.000 53.197 100 TRP B O 1
ATOM 2973 N N . LEU B 1 102 ? 30.738 29.270 -4.236 1.000 39.602 101 LEU B N 1
ATOM 2974 C CA . LEU B 1 102 ? 30.090 29.650 -2.983 1.000 41.858 101 LEU B CA 1
ATOM 2975 C C . LEU B 1 102 ? 30.648 28.858 -1.788 1.000 41.413 101 LEU B C 1
ATOM 2976 O O . LEU B 1 102 ? 30.077 28.913 -0.688 1.000 39.734 101 LEU B O 1
ATOM 2992 N N . ASN B 1 103 ? 31.735 28.092 -1.995 1.000 35.113 102 ASN B N 1
ATOM 2993 C CA . ASN B 1 103 ? 32.269 27.292 -0.905 1.000 49.913 102 ASN B CA 1
ATOM 2994 C C . ASN B 1 103 ? 31.153 26.479 -0.262 1.000 46.849 102 ASN B C 1
ATOM 2995 O O . ASN B 1 103 ? 31.045 26.418 0.949 1.000 38.803 102 ASN B O 1
ATOM 3006 N N . GLN B 1 104 ? 30.307 25.888 -1.099 1.000 44.988 103 GLN B N 1
ATOM 3007 C CA . GLN B 1 104 ? 29.308 24.974 -0.617 1.000 38.760 103 GLN B CA 1
ATOM 3008 C C . GLN B 1 104 ? 29.679 23.601 -1.152 1.000 36.216 103 GLN B C 1
ATOM 3009 O O . GLN B 1 104 ? 30.232 23.493 -2.234 1.000 33.747 103 GLN B O 1
ATOM 3023 N N . ARG B 1 105 ? 29.458 22.606 -0.310 1.000 32.267 104 ARG B N 1
ATOM 3024 C CA . ARG B 1 105 ? 29.678 21.251 -0.715 1.000 35.711 104 ARG B CA 1
ATOM 3025 C C . ARG B 1 105 ? 28.746 20.387 0.101 1.000 38.300 104 ARG B C 1
ATOM 3026 O O . ARG B 1 105 ? 28.641 20.615 1.283 1.000 36.577 104 ARG B O 1
ATOM 3047 N N . SER B 1 106 ? 28.081 19.420 -0.534 1.000 43.680 105 SER B N 1
ATOM 3048 C CA . SER B 1 106 ? 27.075 18.640 0.154 1.000 40.083 105 SER B CA 1
ATOM 3049 C C . SER B 1 106 ? 27.069 17.233 -0.402 1.000 40.151 105 SER B C 1
ATOM 3050 O O . SER B 1 106 ? 27.394 17.016 -1.555 1.000 37.499 105 SER B O 1
ATOM 3058 N N . VAL B 1 107 ? 26.741 16.273 0.463 1.000 39.832 106 VAL B N 1
ATOM 3059 C CA . VAL B 1 107 ? 26.517 14.881 0.099 1.000 44.007 106 VAL B CA 1
ATOM 3060 C C . VAL B 1 107 ? 25.012 14.626 0.088 1.000 43.522 106 VAL B C 1
ATOM 3061 O O . VAL B 1 107 ? 24.359 14.753 1.129 1.000 42.748 106 VAL B O 1
ATOM 3074 N N . SER B 1 108 ? 24.476 14.266 -1.078 1.000 44.609 107 SER B N 1
ATOM 3075 C CA . SER B 1 108 ? 23.039 14.124 -1.222 1.000 48.493 107 SER B CA 1
ATOM 3076 C C . SER B 1 108 ? 22.632 12.688 -0.920 1.000 46.763 107 SER B C 1
ATOM 3077 O O . SER B 1 108 ? 21.500 12.463 -0.489 1.000 42.657 107 SER B O 1
ATOM 3085 N N . SER B 1 109 ? 23.536 11.737 -1.209 1.000 49.695 108 SER B N 1
ATOM 3086 C CA . SER B 1 109 ? 23.312 10.341 -0.890 1.000 53.775 108 SER B CA 1
ATOM 3087 C C . SER B 1 109 ? 24.631 9.669 -0.597 1.000 48.601 108 SER B C 1
ATOM 3088 O O . SER B 1 109 ? 25.603 9.977 -1.254 1.000 56.208 108 SER B O 1
ATOM 3096 N N . PHE B 1 110 ? 24.579 8.684 0.307 1.000 54.887 109 PHE B N 1
ATOM 3097 C CA . PHE B 1 110 ? 25.702 7.859 0.715 1.000 52.251 109 PHE B CA 1
ATOM 3098 C C . PHE B 1 110 ? 25.146 6.483 1.081 1.000 59.662 109 PHE B C 1
ATOM 3099 O O . PHE B 1 110 ? 24.389 6.365 2.047 1.000 50.617 109 PHE B O 1
ATOM 3116 N N . THR B 1 111 ? 25.509 5.459 0.293 1.000 60.538 110 THR B N 1
ATOM 3117 C CA . THR B 1 111 ? 24.995 4.117 0.500 1.000 77.677 110 THR B CA 1
ATOM 3118 C C . THR B 1 111 ? 26.111 3.115 0.234 1.000 81.450 110 THR B C 1
ATOM 3119 O O . THR B 1 111 ? 26.932 3.347 -0.658 1.000 89.077 110 THR B O 1
ATOM 3130 N N . CYS B 1 112 ? 26.127 2.000 0.982 1.000 88.044 111 CYS B N 1
ATOM 3131 C CA . CYS B 1 112 ? 27.186 1.015 0.801 1.000 98.087 111 CYS B CA 1
ATOM 3132 C C . CYS B 1 112 ? 26.659 -0.331 0.291 1.000 107.289 111 CYS B C 1
ATOM 3133 O O . CYS B 1 112 ? 26.803 -1.362 0.947 1.000 103.046 111 CYS B O 1
ATOM 3140 N N . GLY B 1 113 ? 26.133 -0.316 -0.941 1.000 104.197 112 GLY B N 1
ATOM 3141 C CA . GLY B 1 113 ? 26.031 -1.511 -1.770 1.000 90.530 112 GLY B CA 1
ATOM 3142 C C . GLY B 1 113 ? 27.064 -1.504 -2.899 1.000 79.685 112 GLY B C 1
ATOM 3143 O O . GLY B 1 113 ? 27.425 -0.454 -3.444 1.000 81.880 112 GLY B O 1
ATOM 3147 N N . VAL B 1 114 ? 27.530 -2.701 -3.255 1.000 68.310 113 VAL B N 1
ATOM 3148 C CA . VAL B 1 114 ? 28.640 -2.851 -4.177 1.000 63.177 113 VAL B CA 1
ATOM 3149 C C . VAL B 1 114 ? 28.150 -3.517 -5.459 1.000 75.812 113 VAL B C 1
ATOM 3150 O O . VAL B 1 114 ? 27.229 -4.337 -5.462 1.000 81.552 113 VAL B O 1
ATOM 3155 N N . ASN B 1 115 ? 28.807 -3.168 -6.566 1.000 74.866 114 ASN B N 1
ATOM 3156 C CA . ASN B 1 115 ? 28.283 -3.532 -7.861 1.000 71.349 114 ASN B CA 1
ATOM 3157 C C . ASN B 1 115 ? 29.454 -3.981 -8.722 1.000 86.374 114 ASN B C 1
ATOM 3158 O O . ASN B 1 115 ? 30.522 -3.355 -8.728 1.000 75.325 114 ASN B O 1
ATOM 3164 N N . ALA B 1 116 ? 29.212 -5.139 -9.354 1.000 78.585 115 ALA B N 1
ATOM 3165 C CA . ALA B 1 116 ? 29.815 -5.515 -10.617 1.000 80.523 115 ALA B CA 1
ATOM 3166 C C . ALA B 1 116 ? 28.792 -5.379 -11.753 1.000 86.323 115 ALA B C 1
ATOM 3167 O O . ALA B 1 116 ? 28.905 -6.092 -12.750 1.000 94.824 115 ALA B O 1
ATOM 3174 N N . ALA B 1 117 ? 27.802 -4.473 -11.592 1.000 90.758 116 ALA B N 1
ATOM 3175 C CA . ALA B 1 117 ? 26.801 -4.139 -12.603 1.000 93.170 116 ALA B CA 1
ATOM 3176 C C . ALA B 1 117 ? 27.263 -4.520 -14.017 1.000 95.295 116 ALA B C 1
ATOM 3177 O O . ALA B 1 117 ? 26.384 -4.638 -14.900 1.000 82.399 116 ALA B O 1
#

Sequence (219 aa):
LVGGWQKKPVDGNQLFTELAHFAVGNQVGDREFFDTVLEVIDAETQVVAGTNYRLTFKIAESTCRVTETYTKELCLPKTQDVKDTCTAVIYDVPWLNQRSVSSFTCGVLVGGWQKKPVDGNQLFTELAHFAVGNQVGDREFFDTVLEVIDAETQVVAGTNYRLTFKIAESTCRVTETYTKELCLPKTQDVKDTCTAVIYDVPWLNQRSVSSFTCGVNAA

Secondary structure (DSSP, 8-state):
-BPPPEE---TT-HHHHHHHHHHHTT--TT-SEEEEEEEEEEEEEEEEEEEEEEEEEEEEEEEEETTSPP-TTT--BSSS---EEEEEEEEEEGGGTEEEEEEEEE--/-BPPPEEE--SS-HHHHHHHHHHHTT--TT-SEEEEEEEEEEEEEEEEEEEEEEEEEEEEEEEEETTS---TTTS-BSSS---EEEEEEEEEEGGGTEEEEEEEE------

Radius of gyration: 21.92 Å; Cα contacts (8 Å, |Δi|>4): 519; chains: 2; bounding box: 47×56×37 Å

Solvent-accessible surface area: 11426 Å² total; per-residue (Å²): 122,64,26,55,108,103,85,89,102,39,92,73,35,81,68,17,48,84,0,0,21,64,0,0,12,91,37,41,82,113,80,79,67,15,6,1,15,53,87,13,76,45,3,66,16,21,73,0,8,4,33,8,17,95,0,17,0,62,4,0,61,0,69,19,40,38,134,50,121,32,54,49,75,127,0,101,46,97,71,94,96,80,109,45,26,0,17,0,21,0,8,10,1,85,143,52,142,68,78,46,46,74,52,41,81,48,68,106,142,55,29,51,108,102,164,87,104,38,91,68,59,80,68,9,58,94,0,0,28,54,0,1,10,88,36,85,43,118,72,69,69,6,3,3,14,56,86,12,84,52,0,31,15,25,79,0,14,2,37,9,23,19,0,29,0,66,5,1,61,0,73,16,40,49,140,54,103,36,49,125,83,120,0,49,52,90,83,116,58,78,118,51,13,0,40,0,27,0,9,9,2,84,138,42,142,60,79,42,46,76,52,43,81,49,51,75,80,116,137

Nearest PDB structures (foldseek):
  8r29-assembly1_A  TM=1.009E+00  e=1.571E-18  Amblyomma maculatum
  4zm8-assembly2_D  TM=5.459E-01  e=2.769E-09  Ixodes scapularis
  4zm8-assembly2_C  TM=5.413E-01  e=1.338E-08  Ixodes scapularis
  3qrd-assembly3_A-2  TM=4.824E-01  e=1.937E-05  Homo sapiens
  6fk0-assembly1_B  TM=4.908E-01  e=9.881E-05  Homo sapiens

Foldseek 3Di:
DKFDKDKDDPPPPVVVQVVQQVVQVPDDDPDPDGDGDPDDDTDIDMDFDWDKDKDKAWDAQWPDDPVDDDDPVRTHHPDPDTDWIKIWIKIDGVVVRDIDTDDIDIPD/DKADKDWDDQPVDVVVQVVQQVVQVVDPPPDPDGDHDDGDDTDIDMDFDWDKDKDKAFDAQWPDDPVDDDDPVRTDHPDPDTDFMKIWIKTDRVVVPDIDTPDIDTDDDPD

=== Feature glossary ===
A reading guide for the features in this record.

Start from the sequence.

  · Sequence gives the chain of amino acids in standard one-letter code (A=alanine, C=cysteine, …, Y=tyrosine), read N→C. It is the only feature that is directly encoded by the gene; all structural features are derived from the folded form of this sequence.

Fold it, and you get atomic coordinates and the backbone conformation that goes with them.

  · Structure coordinates are given as an mmCIF _atom_site loop: one row per atom with element, residue name, chain id, sequence number, and x/y/z position in Å. Only the four main-chain atoms per residue are included here; side chains are omitted to keep the record compact.

  · Backbone dihedral angles. Every residue except chain termini has a φ (preceding-C → N → Cα → C) and a ψ (N → Cα → C → next-N). They are reported in degrees following the IUPAC sign convention. Secondary structure is essentially a statement about which (φ, ψ) basin each residue occupies.

  · Eight-state secondary structure (DSSP): H is the canonical α-helix, G the tighter 3₁₀-helix, I the wider π-helix; E/B are β-structure, T and S are turns and bends, and '-' is everything else. DSSP derives these from the pattern of main-chain N–H···O=C hydrogen bonds, not from the sequence.

  · SS3 is a coarse helix/strand/coil call (letters a/b/c) made by the P-SEA algorithm from inter-Cα distances and dihedrals. It is less detailed than DSSP but needs only Cα positions.

Summarize the fold with a handful of shape descriptors and a per-residue structural alphabet.

  · Radius of gyration (Rg) is the root-mean-square distance of Cα atoms from their centroid — a single number for overall size and compactness. A globular domain of N residues has Rg ≈ 2.2·N^0.38 Å; an extended or disordered chain has a much larger Rg. The Cα contact count is the number of residue pairs whose Cα atoms are within 8 Å and are more than four positions apart in sequence — a standard proxy for tertiary packing density. The bounding box is the smallest axis-aligned box enclosing all Cα atoms.

  · 3Di is Foldseek's structural alphabet. Each residue is assigned one of twenty discrete states based on how its Cα sits relative to its spatial (not sequential) neighbors. Aligning 3Di strings finds structural homologs roughly as well as full 3D superposition, but orders of magnitude faster.

  · Solvent-accessible surface area (SASA) is the area in Å² traced out by the centre of a 1.4 Å probe sphere (a water molecule) rolled over the protein's van der Waals surface (Shrake–Rupley / Lee–Richards construction). Buried residues have near-zero SASA; fully exposed residues can exceed 200 Å². The total SASA scales roughly with the number of surface residues.

Ask how reliable the model is.

  · For AlphaFold models, the B-factor field carries pLDDT — the model's own estimate of local accuracy on a 0–100 scale. Regions with pLDDT<50 should be treated as essentially unmodeled; they often correspond to intrinsically disordered segments.

  · For experimental (PDB) structures, the B-factor (temperature factor) quantifies the positional spread of each atom in the crystal — a combination of thermal vibration and static disorder — in units of Å². High B-factors mark flexible loops or poorly resolved regions; low B-factors mark the rigid, well-ordered core.

  · Predicted Aligned Error (PAE) is an AlphaFold confidence matrix: entry (i, j) is the expected error in the position of residue j, in ångströms, when the prediction is superimposed on the true structure at residue i. Low PAE within a block of residues means that block is internally rigid and well-predicted; high PAE between two blocks means their relative placement is uncertain even if each block individually is co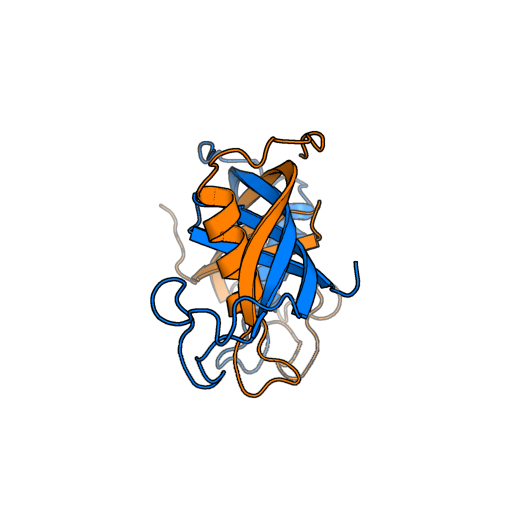nfident.

Place it in context: what it resembles, what it is annotated as, and how it looks.

  · Structural nearest neighbors (via Foldseek easy-search vs the PDB). Reported per hit: target PDB id, E-value, and alignment TM-score. A TM-score above ~0.5 is the conventional threshold for 'same fold'.

  · Functional annotations link the protein to curated databases. InterPro entries identify conserved domains and families by matching the sequence against member-database signatures (Pfam, PROSITE, CDD, …). Gene Ontology (GO) terms describe molecular function, biological process, and cellular component in a controlled vocabulary. CATH places the structure in a hierarchical fold classification (Class/Architecture/Topology/Homologous-superfamily). The organism is the source species.

  · The contact map is a binary N×N matrix image: pixel (i, j) is dark where Cα_i and Cα_j are within 8 Å and |i−j|>4. Because the |i−j|>4 filter removes local helical contacts, off-diagonal stripes parallel to the main diagonal indicate parallel β-sheets; stripes perpendicular to it indicate antiparallel β-sheets. The Ramachandran plot scatters every residue's (φ, ψ) pair against the sterically allowed regions. The PAE heatmap renders the predicted-aligned-error matrix.

  · Six rendered views show the 3D structure from the faces of a cube — i.e. along ±x, ±y, ±z. Rendering representation is drawn randomly per protein from cartoon (secondary-structure ribbons), sticks (backbone bonds), or molecular surface; coloring is either N→C rainbow (blue at the N-terminus through red at the C-terminus) or one color per chain.